Protein 2WOZ (pdb70)

Organism: Rattus norvegicus (NCBI:txid10116)

Foldseek 3Di:
DDDPDDDDDDDDQKFWWKWWDALAFTWTADLVVRDIFGQAGHVPADLQWAWDADPVGKIKIWADWDVVIFIWIWIQDNVVRDIDTAPTGNFHFHQWEWEDDPHKIKTAWGDGPPPRAFFQWMWIADVVVRDIDTADGHPFGFGLWYWYDDPQKIKIAWGAGRVGAIDQWMWIARPVVRDIDTDDGDPFRFGQWEWEAAQRWIWIAWHQHVVGFFQWIWIQPPPVRDIDGADGHPDGFGNWYWECGDNWIKTAWGWDQDPVGRTDIFGFMWTQDPVVRDIHTRGRHDPSNVSIHIYTGIHNNVSIHHD

GO terms:
  GO:0031143 pseudopodium (C, IDA)
  GO:0031269 pseudopodium assembly (P, IMP)
  GO:0005515 protein binding (F, IPI)

InterPro domains:
  IPR000210 BTB/POZ domain [PF00651] (23-129)
  IPR000210 BTB/POZ domain [PS50097] (33-100)
  IPR000210 BTB/POZ domain [SM00225] (33-130)
  IPR006652 Kelch repeat type 1 [SM00612] (346-398)
  IPR006652 Kelch repeat type 1 [SM00612] (399-447)
  IPR006652 Kelch repeat type 1 [SM00612] (448-495)
  IPR006652 Kelch repeat type 1 [SM00612] (496-542)
  IPR011333 SKP1/BTB/POZ domain superfamily [G3DSA:3.30.710.10] (1-131)
  IPR011333 SKP1/BTB/POZ domain superfamily [SSF54695] (17-128)
  IPR011705 BTB/Kelch-associated [PF07707] (135-237)
  IPR011705 BTB/Kelch-associated [SM00875] (135-237)
  IPR015915 Kelch-type beta-propeller [G3DSA:2.120.10.80] (289-606)
  IPR015915 Kelch-type beta-propeller [SSF117281] (314-593)
  IPR017096 BTB-kelch protein [PIRSF037037] (5-598)
  IPR030571 Kelch-like protein 41/41b, BTB/POZ domain [cd18341] (6-135)

Structure (mmCIF, N/CA/C/O backbone):
data_2WOZ
#
_entry.id   2WOZ
#
_cell.length_a   66.110
_cell.length_b   98.530
_cell.length_c   46.970
_cell.angle_alpha   90.00
_cell.angle_beta   90.00
_cell.angle_gamma   90.00
#
_symmetry.space_group_name_H-M   'P 21 21 2'
#
loop_
_entity.id
_entity.type
_entity.pdbx_description
1 polymer 'KELCH REPEAT AND BTB DOMAIN-CONTAINING PROTEIN 10'
2 water water
#
loop_
_atom_site.group_PDB
_atom_site.id
_atom_site.type_symbol
_atom_site.label_atom_id
_atom_site.label_alt_id
_atom_site.label_comp_id
_atom_site.label_asym_id
_atom_site.label_entity_id
_atom_site.label_seq_id
_atom_site.pdbx_PDB_ins_code
_atom_site.Cartn_x
_atom_site.Cartn_y
_atom_site.Cartn_z
_atom_site.occupancy
_atom_site.B_iso_or_equiv
_atom_site.auth_seq_id
_atom_site.auth_comp_id
_atom_site.auth_asym_id
_atom_site.auth_atom_id
_atom_site.pdbx_PDB_model_num
ATOM 1 N N . PRO A 1 1 ? 14.907 -2.113 48.673 1.00 39.75 289 PRO A N 1
ATOM 2 C CA . PRO A 1 1 ? 15.738 -0.921 48.540 1.00 39.49 289 PRO A CA 1
ATOM 3 C C . PRO A 1 1 ? 15.510 -0.242 47.186 1.00 39.24 289 PRO A C 1
ATOM 4 O O . PRO A 1 1 ? 14.802 -0.795 46.341 1.00 39.66 289 PRO A O 1
ATOM 8 N N . GLY A 1 2 ? 16.111 0.933 46.984 1.00 38.37 290 GLY A N 1
ATOM 9 C CA . GLY A 1 2 ? 16.023 1.657 45.711 1.00 37.56 290 GLY A CA 1
ATOM 10 C C . GLY A 1 2 ? 17.008 1.160 44.659 1.00 36.59 290 GLY A C 1
ATOM 11 O O . GLY A 1 2 ? 17.760 0.221 44.914 1.00 37.01 290 GLY A O 1
ATOM 12 N N . TYR A 1 3 ? 16.999 1.789 43.478 1.00 35.44 291 TYR A N 1
ATOM 13 C CA . TYR A 1 3 ? 17.906 1.428 42.375 1.00 34.08 291 TYR A CA 1
ATOM 14 C C . TYR A 1 3 ? 18.696 2.635 41.900 1.00 33.77 291 TYR A C 1
ATOM 15 O O . TYR A 1 3 ? 18.187 3.767 41.908 1.00 33.76 291 TYR A O 1
ATOM 24 N N . LEU A 1 4 ? 19.923 2.391 41.442 1.00 32.74 292 LEU A N 1
ATOM 25 C CA . LEU A 1 4 ? 20.755 3.456 40.881 1.00 31.40 292 LEU A CA 1
ATOM 26 C C . LEU A 1 4 ? 20.150 4.092 39.638 1.00 30.66 292 LEU A C 1
ATOM 27 O O . LEU A 1 4 ? 20.211 5.309 39.481 1.00 29.74 292 LEU A O 1
ATOM 32 N N . ASN A 1 5 ? 19.569 3.257 38.772 1.00 29.25 293 ASN A N 1
ATOM 33 C CA . ASN A 1 5 ? 18.977 3.688 37.512 1.00 29.18 293 ASN A CA 1
ATOM 34 C C . ASN A 1 5 ? 17.567 3.137 37.393 1.00 29.18 293 ASN A C 1
ATOM 35 O O . ASN A 1 5 ? 17.289 2.060 37.903 1.00 28.91 293 ASN A O 1
ATOM 40 N N . ASP A 1 6 ? 16.697 3.859 36.690 1.00 29.31 294 ASP A N 1
ATOM 41 C CA . ASP A 1 6 ? 15.295 3.464 36.521 1.00 30.08 294 ASP A CA 1
ATOM 42 C C . ASP A 1 6 ? 15.002 2.774 35.195 1.00 29.87 294 ASP A C 1
ATOM 43 O O . ASP A 1 6 ? 14.224 1.817 35.130 1.00 29.84 294 ASP A O 1
ATOM 48 N N . ILE A 1 7 ? 15.582 3.300 34.125 1.00 29.40 295 ILE A N 1
ATOM 49 C CA . ILE A 1 7 ? 15.391 2.734 32.801 1.00 29.32 295 ILE A CA 1
ATOM 50 C C . ILE A 1 7 ? 16.774 2.636 32.156 1.00 29.02 295 ILE A C 1
ATOM 51 O O . ILE A 1 7 ? 17.667 3.433 32.470 1.00 28.04 295 ILE A O 1
ATOM 56 N N . PRO A 1 8 ? 16.985 1.612 31.322 1.00 28.95 296 PRO A N 1
ATOM 57 C CA . PRO A 1 8 ? 18.266 1.550 30.627 1.00 28.60 296 PRO A CA 1
ATOM 58 C C . PRO A 1 8 ? 18.291 2.511 29.423 1.00 28.42 296 PRO A C 1
ATOM 59 O O . PRO A 1 8 ? 17.237 2.814 28.846 1.00 28.90 296 PRO A O 1
ATOM 63 N N . ARG A 1 9 ? 19.475 2.991 29.053 1.00 27.57 297 ARG A N 1
ATOM 64 C CA . ARG A 1 9 ? 19.648 3.727 27.797 1.00 27.21 297 ARG A CA 1
ATOM 65 C C . ARG A 1 9 ? 20.002 2.790 26.645 1.00 26.16 297 ARG A C 1
ATOM 66 O O . ARG A 1 9 ? 20.513 1.687 26.859 1.00 26.01 297 ARG A O 1
ATOM 74 N N . HIS A 1 10 ? 19.745 3.238 25.423 1.00 25.02 298 HIS A N 1
ATOM 75 C CA . HIS A 1 10 ? 20.310 2.595 24.249 1.00 24.98 298 HIS A CA 1
ATOM 76 C C . HIS A 1 10 ? 21.734 3.128 24.072 1.00 23.68 298 HIS A C 1
ATOM 77 O O . HIS A 1 10 ? 21.930 4.333 23.928 1.00 23.31 298 HIS A O 1
ATOM 84 N N . GLY A 1 11 ? 22.720 2.237 24.156 1.00 23.19 299 GLY A N 1
ATOM 85 C CA . GLY A 1 11 ? 24.131 2.609 23.929 1.00 22.35 299 GLY A CA 1
ATOM 86 C C . GLY A 1 11 ? 24.377 3.172 22.538 1.00 22.41 299 GLY A C 1
ATOM 87 O O . GLY A 1 11 ? 23.697 2.793 21.574 1.00 21.52 299 GLY A O 1
ATOM 88 N N . MET A 1 12 ? 25.359 4.079 22.429 1.00 22.18 300 MET A N 1
ATOM 89 C CA . MET A 1 12 ? 25.710 4.698 21.155 1.00 24.00 300 MET A CA 1
ATOM 90 C C . MET A 1 12 ? 27.206 4.550 20.844 1.00 22.40 300 MET A C 1
ATOM 91 O O . MET A 1 12 ? 27.728 5.300 20.029 1.00 22.17 300 MET A O 1
ATOM 96 N N . PHE A 1 13 ? 27.888 3.616 21.513 1.00 21.44 301 PHE A N 1
ATOM 97 C CA . PHE A 1 13 ? 29.333 3.440 21.343 1.00 21.68 301 PHE A CA 1
ATOM 98 C C . PHE A 1 13 ? 30.113 4.701 21.772 1.00 21.15 301 PHE A C 1
ATOM 99 O O . PHE A 1 13 ? 31.037 5.139 21.099 1.00 23.02 301 PHE A O 1
ATOM 107 N N . VAL A 1 14 ? 29.698 5.318 22.872 1.00 21.83 302 VAL A N 1
ATOM 108 C CA . VAL A 1 14 ? 30.456 6.435 23.434 1.00 21.92 302 VAL A CA 1
ATOM 109 C C . VAL A 1 14 ? 30.955 6.086 24.813 1.00 22.23 302 VAL A C 1
ATOM 110 O O . VAL A 1 14 ? 30.225 5.497 25.620 1.00 22.18 302 VAL A O 1
ATOM 114 N N . LYS A 1 15 ? 32.232 6.374 25.048 1.00 21.93 303 LYS A N 1
ATOM 115 C CA . LYS A 1 15 ? 32.852 6.049 26.309 1.00 22.74 303 LYS A CA 1
ATOM 116 C C . LYS A 1 15 ? 33.603 7.238 26.937 1.00 22.74 303 LYS A C 1
ATOM 117 O O . LYS A 1 15 ? 34.445 7.882 26.287 1.00 21.20 303 LYS A O 1
ATOM 123 N N . ASP A 1 16 ? 33.292 7.488 28.209 1.00 22.52 304 ASP A N 1
ATOM 124 C CA . ASP A 1 16 ? 34.075 8.383 29.081 1.00 23.30 304 ASP A CA 1
ATOM 125 C C . ASP A 1 16 ? 35.492 7.805 29.256 1.00 21.83 304 ASP A C 1
ATOM 126 O O . ASP A 1 16 ? 35.649 6.766 29.872 1.00 21.89 304 ASP A O 1
ATOM 131 N N . LEU A 1 17 ? 36.505 8.475 28.718 1.00 20.95 305 LEU A N 1
ATOM 132 C CA . LEU A 1 17 ? 37.881 7.960 28.732 1.00 19.51 305 LEU A CA 1
ATOM 133 C C . LEU A 1 17 ? 38.920 8.998 29.181 1.00 20.01 305 LEU A C 1
ATOM 134 O O . LEU A 1 17 ? 38.705 10.210 29.079 1.00 19.93 305 LEU A O 1
ATOM 139 N N . ILE A 1 18 ? 40.043 8.514 29.700 1.00 19.61 306 ILE A N 1
ATOM 140 C CA . ILE A 1 18 ? 41.135 9.430 30.079 1.00 18.97 306 ILE A CA 1
ATOM 141 C C . ILE A 1 18 ? 42.016 9.612 28.844 1.00 18.83 306 ILE A C 1
ATOM 142 O O . ILE A 1 18 ? 42.550 8.655 28.296 1.00 18.10 306 ILE A O 1
ATOM 147 N N . LEU A 1 19 ? 42.093 10.853 28.378 1.00 17.81 307 LEU A N 1
ATOM 148 C CA . LEU A 1 19 ? 42.902 11.163 27.230 1.00 17.94 307 LEU A CA 1
ATOM 149 C C . LEU A 1 19 ? 44.249 11.697 27.701 1.00 17.45 307 LEU A C 1
ATOM 150 O O . LEU A 1 19 ? 44.299 12.687 28.406 1.00 17.05 307 LEU A O 1
ATOM 155 N N . LEU A 1 20 ? 45.304 11.001 27.287 1.00 18.48 308 LEU A N 1
ATOM 156 C CA . LEU A 1 20 ? 46.698 11.297 27.610 1.00 18.23 308 LEU A CA 1
ATOM 157 C C . LEU A 1 20 ? 47.379 11.801 26.351 1.00 18.88 308 LEU A C 1
ATOM 158 O O . LEU A 1 20 ? 47.587 11.059 25.391 1.00 19.06 308 LEU A O 1
ATOM 163 N N . VAL A 1 21 ? 47.695 13.088 26.352 1.00 19.03 309 VAL A N 1
ATOM 164 C CA . VAL A 1 21 ? 48.326 13.686 25.218 1.00 20.56 309 VAL A CA 1
ATOM 165 C C . VAL A 1 21 ? 49.742 14.122 25.585 1.00 19.79 309 VAL A C 1
ATOM 166 O O . VAL A 1 21 ? 49.963 14.892 26.513 1.00 19.05 309 VAL A O 1
ATOM 170 N N . ASN A 1 22 ? 50.684 13.558 24.860 1.00 21.17 310 ASN A N 1
ATOM 171 C CA . ASN A 1 22 ? 52.077 13.968 25.000 1.00 22.05 310 ASN A CA 1
ATOM 172 C C . ASN A 1 22 ? 52.608 14.274 23.608 1.00 23.51 310 ASN A C 1
ATOM 173 O O . ASN A 1 22 ? 51.813 14.389 22.661 1.00 23.42 310 ASN A O 1
ATOM 178 N N . ASP A 1 23 ? 53.928 14.395 23.460 1.00 24.61 311 ASP A N 1
ATOM 179 C CA . ASP A 1 23 ? 54.524 14.721 22.159 1.00 26.08 311 ASP A CA 1
ATOM 180 C C . ASP A 1 23 ? 54.608 13.559 21.151 1.00 25.89 311 ASP A C 1
ATOM 181 O O . ASP A 1 23 ? 55.114 13.737 20.040 1.00 26.13 311 ASP A O 1
ATOM 186 N N . THR A 1 24 ? 54.164 12.368 21.528 1.00 25.03 312 THR A N 1
ATOM 187 C CA . THR A 1 24 ? 54.108 11.290 20.537 1.00 25.34 312 THR A CA 1
ATOM 188 C C . THR A 1 24 ? 52.669 10.993 20.097 1.00 23.30 312 THR A C 1
ATOM 189 O O . THR A 1 24 ? 52.404 10.889 18.897 1.00 22.75 312 THR A O 1
ATOM 193 N N . ALA A 1 25 ? 51.748 10.906 21.059 1.00 21.95 313 ALA A N 1
ATOM 194 C CA . ALA A 1 25 ? 50.353 10.548 20.738 1.00 20.92 313 ALA A CA 1
ATOM 195 C C . ALA A 1 25 ? 49.358 10.976 21.799 1.00 20.56 313 ALA A C 1
ATOM 196 O O . ALA A 1 25 ? 49.710 11.228 22.956 1.00 19.95 313 ALA A O 1
ATOM 198 N N . ALA A 1 26 ? 48.100 11.036 21.374 1.00 20.28 314 ALA A N 1
ATOM 199 C CA . ALA A 1 26 ? 46.961 11.163 22.268 1.00 19.33 314 ALA A CA 1
ATOM 200 C C . ALA A 1 26 ? 46.336 9.756 22.362 1.00 18.95 314 ALA A C 1
ATOM 201 O O . ALA A 1 26 ? 45.769 9.229 21.394 1.00 17.89 314 ALA A O 1
ATOM 203 N N . VAL A 1 27 ? 46.537 9.138 23.519 1.00 18.94 315 VAL A N 1
ATOM 204 C CA . VAL A 1 27 ? 46.108 7.773 23.798 1.00 18.65 315 VAL A CA 1
ATOM 205 C C . VAL A 1 27 ? 44.925 7.826 24.786 1.00 18.57 315 VAL A C 1
ATOM 206 O O . VAL A 1 27 ? 44.994 8.489 25.820 1.00 18.16 315 VAL A O 1
ATOM 210 N N . ALA A 1 28 ? 43.828 7.158 24.422 1.00 18.72 316 ALA A N 1
ATOM 211 C CA . ALA A 1 28 ? 42.656 7.004 25.294 1.00 18.26 316 ALA A CA 1
ATOM 212 C C . ALA A 1 28 ? 42.823 5.829 26.253 1.00 18.49 316 ALA A C 1
ATOM 213 O O . ALA A 1 28 ? 43.198 4.738 25.851 1.00 18.52 316 ALA A O 1
ATOM 215 N N . TYR A 1 29 ? 42.493 6.043 27.512 1.00 18.81 317 TYR A N 1
ATOM 216 C CA . TYR A 1 29 ? 42.668 4.998 28.513 1.00 20.87 317 TYR A CA 1
ATOM 217 C C . TYR A 1 29 ? 41.411 4.824 29.338 1.00 20.36 317 TYR A C 1
ATOM 218 O O . TYR A 1 29 ? 40.829 5.787 29.842 1.00 19.13 317 TYR A O 1
ATOM 227 N N . ASP A 1 30 ? 41.020 3.568 29.450 1.00 21.69 318 ASP A N 1
ATOM 228 C CA . ASP A 1 30 ? 39.865 3.138 30.216 1.00 23.32 318 ASP A CA 1
ATOM 229 C C . ASP A 1 30 ? 40.376 2.449 31.474 1.00 24.62 318 ASP A C 1
ATOM 230 O O . ASP A 1 30 ? 40.730 1.272 31.430 1.00 25.01 318 ASP A O 1
ATOM 235 N N . PRO A 1 31 ? 40.404 3.179 32.603 1.00 26.07 319 PRO A N 1
ATOM 236 C CA . PRO A 1 31 ? 40.936 2.657 33.862 1.00 27.48 319 PRO A CA 1
ATOM 237 C C . PRO A 1 31 ? 40.155 1.461 34.408 1.00 28.63 319 PRO A C 1
ATOM 238 O O . PRO A 1 31 ? 40.728 0.599 35.065 1.00 30.12 319 PRO A O 1
ATOM 242 N N . MET A 1 32 ? 38.871 1.389 34.108 1.00 29.46 320 MET A N 1
ATOM 243 C CA . MET A 1 32 ? 38.066 0.292 34.613 1.00 29.79 320 MET A CA 1
ATOM 244 C C . MET A 1 32 ? 38.268 -1.003 33.836 1.00 29.21 320 MET A C 1
ATOM 245 O O . MET A 1 32 ? 38.277 -2.076 34.441 1.00 29.57 320 MET A O 1
ATOM 250 N N . GLU A 1 33 ? 38.508 -0.887 32.531 1.00 27.89 321 GLU A N 1
ATOM 251 C CA . GLU A 1 33 ? 38.880 -2.014 31.693 1.00 27.55 321 GLU A CA 1
ATOM 252 C C . GLU A 1 33 ? 40.413 -2.193 31.537 1.00 26.72 321 GLU A C 1
ATOM 253 O O . GLU A 1 33 ? 40.853 -3.113 30.850 1.00 26.31 321 GLU A O 1
ATOM 259 N N . ASN A 1 34 ? 41.209 -1.319 32.153 1.00 25.80 322 ASN A N 1
ATOM 260 C CA . ASN A 1 34 ? 42.678 -1.336 31.986 1.00 24.80 322 ASN A CA 1
ATOM 261 C C . ASN A 1 34 ? 43.115 -1.494 30.520 1.00 24.27 322 ASN A C 1
ATOM 262 O O . ASN A 1 34 ? 44.007 -2.280 30.191 1.00 24.74 322 ASN A O 1
ATOM 267 N N . GLU A 1 35 ? 42.471 -0.747 29.627 1.00 23.99 323 GLU A N 1
ATOM 268 C CA . GLU A 1 35 ? 42.817 -0.810 28.216 1.00 24.01 323 GLU A CA 1
ATOM 269 C C . GLU A 1 35 ? 42.994 0.551 27.551 1.00 23.25 323 GLU A C 1
ATOM 270 O O . GLU A 1 35 ? 42.349 1.517 27.926 1.00 23.35 323 GLU A O 1
ATOM 276 N N . CYS A 1 36 ? 43.884 0.585 26.562 1.00 23.70 324 CYS A N 1
ATOM 277 C CA . CYS A 1 36 ? 44.236 1.793 25.828 1.00 23.85 324 CYS A CA 1
ATOM 278 C C . CYS A 1 36 ? 43.961 1.656 24.359 1.00 22.69 324 CYS A C 1
ATOM 279 O O . CYS A 1 36 ? 44.005 0.563 23.801 1.00 24.08 324 CYS A O 1
ATOM 282 N N . TYR A 1 37 ? 43.711 2.806 23.745 1.00 21.49 325 TYR A N 1
ATOM 283 C CA . TYR A 1 37 ? 43.440 2.971 22.323 1.00 20.09 325 TYR A CA 1
ATOM 284 C C . TYR A 1 37 ? 44.188 4.217 21.811 1.00 19.20 325 TYR A C 1
ATOM 285 O O . TYR A 1 37 ? 44.498 5.100 22.589 1.00 18.34 325 TYR A O 1
ATOM 294 N N . LEU A 1 38 ? 44.435 4.290 20.509 1.00 18.97 326 LEU A N 1
ATOM 295 C CA . LEU A 1 38 ? 44.935 5.519 19.924 1.00 20.21 326 LEU A CA 1
ATOM 296 C C . LEU A 1 38 ? 43.783 6.447 19.525 1.00 20.13 326 LEU A C 1
ATOM 297 O O . LEU A 1 38 ? 42.891 6.032 18.779 1.00 18.81 326 LEU A O 1
ATOM 302 N N . THR A 1 39 ? 43.811 7.695 20.005 1.00 21.07 327 THR A N 1
ATOM 303 C CA . THR A 1 39 ? 42.847 8.703 19.493 1.00 21.99 327 THR A CA 1
ATOM 304 C C . THR A 1 39 ? 43.433 9.517 18.354 1.00 22.45 327 THR A C 1
ATOM 305 O O . THR A 1 39 ? 42.811 9.609 17.299 1.00 22.09 327 THR A O 1
ATOM 309 N N . ALA A 1 40 ? 44.672 10.002 18.513 1.00 22.57 328 ALA A N 1
ATOM 310 C CA . ALA A 1 40 ? 45.346 10.745 17.448 1.00 23.03 328 ALA A CA 1
ATOM 311 C C . ALA A 1 40 ? 46.865 10.672 17.606 1.00 23.03 328 ALA A C 1
ATOM 312 O O . ALA A 1 40 ? 47.360 10.632 18.724 1.00 23.19 328 ALA A O 1
ATOM 314 N N . LEU A 1 41 ? 47.611 10.640 16.503 1.00 24.08 329 LEU A N 1
ATOM 315 C CA . LEU A 1 41 ? 49.067 10.894 16.606 1.00 24.74 329 LEU A CA 1
ATOM 316 C C . LEU A 1 41 ? 49.301 12.358 17.000 1.00 24.40 329 LEU A C 1
ATOM 317 O O . LEU A 1 41 ? 48.452 13.220 16.753 1.00 23.90 329 LEU A O 1
ATOM 322 N N . ALA A 1 42 ? 50.440 12.649 17.625 1.00 24.74 330 ALA A N 1
ATOM 323 C CA . ALA A 1 42 ? 50.634 13.970 18.235 1.00 25.61 330 ALA A CA 1
ATOM 324 C C . ALA A 1 42 ? 52.095 14.442 18.196 1.00 26.82 330 ALA A C 1
ATOM 325 O O . ALA A 1 42 ? 52.548 15.099 19.129 1.00 25.67 330 ALA A O 1
ATOM 327 N N . GLU A 1 43 ? 52.804 14.105 17.114 1.00 28.80 331 GLU A N 1
ATOM 328 C CA . GLU A 1 43 ? 54.228 14.468 16.950 1.00 31.54 331 GLU A CA 1
ATOM 329 C C . GLU A 1 43 ? 54.511 15.972 16.942 1.00 31.22 331 GLU A C 1
ATOM 330 O O . GLU A 1 43 ? 55.620 16.390 17.313 1.00 32.30 331 GLU A O 1
ATOM 336 N N . GLN A 1 44 ? 53.507 16.766 16.555 1.00 31.22 332 GLN A N 1
ATOM 337 C CA . GLN A 1 44 ? 53.588 18.238 16.518 1.00 31.33 332 GLN A CA 1
ATOM 338 C C . GLN A 1 44 ? 53.222 18.900 17.834 1.00 30.67 332 GLN A C 1
ATOM 339 O O . GLN A 1 44 ? 53.364 20.118 17.967 1.0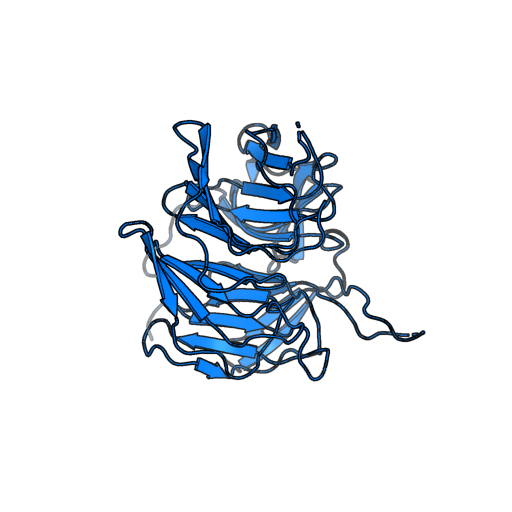0 30.25 332 GLN A O 1
ATOM 345 N N . ILE A 1 45 ? 52.692 18.121 18.780 1.00 30.05 333 ILE A N 1
ATOM 346 C CA . ILE A 1 45 ? 52.258 18.677 20.061 1.00 29.78 333 ILE A CA 1
ATOM 347 C C . ILE A 1 45 ? 53.483 18.928 20.917 1.00 29.59 333 ILE A C 1
ATOM 348 O O . ILE A 1 45 ? 54.243 17.993 21.175 1.00 29.41 333 ILE A O 1
ATOM 353 N N . PRO A 1 46 ? 53.682 20.197 21.351 1.00 29.28 334 PRO A N 1
ATOM 354 C CA . PRO A 1 46 ? 54.853 20.587 22.154 1.00 28.95 334 PRO A CA 1
ATOM 355 C C . PRO A 1 46 ? 54.916 19.823 23.471 1.00 28.75 334 PRO A C 1
ATOM 356 O O . PRO A 1 46 ? 53.903 19.677 24.145 1.00 27.87 334 PRO A O 1
ATOM 360 N N . ARG A 1 47 ? 56.104 19.353 23.832 1.00 28.67 335 ARG A N 1
ATOM 361 C CA . ARG A 1 47 ? 56.309 18.613 25.077 1.00 29.87 335 ARG A CA 1
ATOM 362 C C . ARG A 1 47 ? 55.824 19.342 26.336 1.00 29.71 335 ARG A C 1
ATOM 363 O O . ARG A 1 47 ? 55.170 18.726 27.186 1.00 29.71 335 ARG A O 1
ATOM 371 N N . ASN A 1 48 ? 56.132 20.640 26.462 1.00 29.16 336 ASN A N 1
ATOM 372 C CA . ASN A 1 48 ? 55.569 21.444 27.553 1.00 29.17 336 ASN A CA 1
ATOM 373 C C . ASN A 1 48 ? 54.312 22.131 27.028 1.00 28.15 336 ASN A C 1
ATOM 374 O O . ASN A 1 48 ? 54.384 23.009 26.170 1.00 27.12 336 ASN A O 1
ATOM 379 N N . HIS A 1 49 ? 53.161 21.716 27.532 1.00 27.10 337 HIS A N 1
ATOM 380 C CA . HIS A 1 49 ? 51.882 22.225 27.019 1.00 26.10 337 HIS A CA 1
ATOM 381 C C . HIS A 1 49 ? 50.806 22.077 28.081 1.00 24.99 337 HIS A C 1
ATOM 382 O O . HIS A 1 49 ? 50.968 21.321 29.031 1.00 24.85 337 HIS A O 1
ATOM 389 N N . SER A 1 50 ? 49.721 22.821 27.914 1.00 24.28 338 SER A N 1
ATOM 390 C CA . SER A 1 50 ? 48.512 22.614 28.684 1.00 23.53 338 SER A CA 1
ATOM 391 C C . SER A 1 50 ? 47.398 22.191 27.725 1.00 23.15 338 SER A C 1
ATOM 392 O O . SER A 1 50 ? 47.453 22.460 26.520 1.00 22.23 338 SER A O 1
ATOM 395 N N . SER A 1 51 ? 46.391 21.535 28.288 1.00 22.10 339 SER A N 1
ATOM 396 C CA . SER A 1 51 ? 45.361 20.859 27.526 1.00 22.16 339 SER A CA 1
ATOM 397 C C . SER A 1 51 ? 44.021 21.215 28.174 1.00 20.70 339 SER A C 1
ATOM 398 O O . SER A 1 51 ? 43.959 21.471 29.373 1.00 18.66 339 SER A O 1
ATOM 401 N N . ILE A 1 52 ? 42.952 21.172 27.388 1.00 21.31 340 ILE A N 1
ATOM 402 C CA . ILE A 1 52 ? 41.607 21.426 27.885 1.00 21.77 340 ILE A CA 1
ATOM 403 C C . ILE A 1 52 ? 40.608 20.767 26.924 1.00 22.95 340 ILE A C 1
ATOM 404 O O . ILE A 1 52 ? 40.854 20.680 25.730 1.00 22.25 340 ILE A O 1
ATOM 409 N N . VAL A 1 53 ? 39.513 20.243 27.457 1.00 24.60 341 VAL A N 1
ATOM 410 C CA . VAL A 1 53 ? 38.409 19.796 26.586 1.00 26.46 341 VAL A CA 1
ATOM 411 C C . VAL A 1 53 ? 37.176 20.630 26.904 1.00 27.11 341 VAL A C 1
ATOM 412 O O . VAL A 1 53 ? 36.839 20.859 28.059 1.00 26.93 341 VAL A O 1
ATOM 416 N N . THR A 1 54 ? 36.533 21.097 25.845 1.00 28.89 342 THR A N 1
ATOM 417 C CA . THR A 1 54 ? 35.204 21.702 25.905 1.00 31.13 342 THR A CA 1
ATOM 418 C C . THR A 1 54 ? 34.319 20.489 26.341 1.00 31.57 342 THR A C 1
ATOM 419 O O . THR A 1 54 ? 34.614 19.381 25.909 1.00 31.81 342 THR A O 1
ATOM 423 N N . GLN A 1 55 ? 33.228 20.603 27.109 1.00 33.43 343 GLN A N 1
ATOM 424 C CA . GLN A 1 55 ? 31.787 20.734 26.693 1.00 33.93 343 GLN A CA 1
ATOM 425 C C . GLN A 1 55 ? 31.260 20.047 25.410 1.00 34.29 343 GLN A C 1
ATOM 426 O O . GLN A 1 55 ? 30.738 18.926 25.498 1.00 34.92 343 GLN A O 1
ATOM 432 N N . GLN A 1 56 ? 31.380 20.693 24.249 1.00 34.42 344 GLN A N 1
ATOM 433 C CA . GLN A 1 56 ? 31.355 20.004 22.959 1.00 34.86 344 GLN A CA 1
ATOM 434 C C . GLN A 1 56 ? 32.532 19.031 23.109 1.00 33.31 344 GLN A C 1
ATOM 435 O O . GLN A 1 56 ? 33.128 18.943 24.173 1.00 34.21 344 GLN A O 1
ATOM 441 N N . ASN A 1 57 ? 32.920 18.249 22.137 1.00 31.17 345 ASN A N 1
ATOM 442 C CA . ASN A 1 57 ? 34.049 17.384 22.561 1.00 29.53 345 ASN A CA 1
ATOM 443 C C . ASN A 1 57 ? 35.404 17.854 22.037 1.00 27.78 345 ASN A C 1
ATOM 444 O O . ASN A 1 57 ? 36.191 17.074 21.505 1.00 28.05 345 ASN A O 1
ATOM 449 N N . GLN A 1 58 ? 35.666 19.145 22.212 1.00 26.29 346 GLN A N 1
ATOM 450 C CA . GLN A 1 58 ? 36.762 19.795 21.484 1.00 24.99 346 GLN A CA 1
ATOM 451 C C . GLN A 1 58 ? 38.027 19.892 22.345 1.00 23.60 346 GLN A C 1
ATOM 452 O O . GLN A 1 58 ? 38.048 20.535 23.389 1.00 23.02 346 GLN A O 1
ATOM 458 N N . VAL A 1 59 ? 39.063 19.189 21.909 1.00 23.17 347 VAL A N 1
ATOM 459 C CA . VAL A 1 59 ? 40.329 19.216 22.623 1.00 22.13 347 VAL A CA 1
ATOM 460 C C . VAL A 1 59 ? 41.186 20.362 22.083 1.00 21.44 347 VAL A C 1
ATOM 461 O O . VAL A 1 59 ? 41.452 20.447 20.883 1.00 21.23 347 VAL A O 1
ATOM 465 N N . TYR A 1 60 ? 41.597 21.256 22.977 1.00 20.58 348 TYR A N 1
ATOM 466 C CA . TYR A 1 60 ? 42.592 22.249 22.614 1.00 20.71 348 TYR A CA 1
ATOM 467 C C . TYR A 1 60 ? 43.913 22.051 23.379 1.00 20.44 348 TYR A C 1
ATOM 468 O O . TYR A 1 60 ? 43.922 21.655 24.541 1.00 19.58 348 TYR A O 1
ATOM 477 N N . VAL A 1 61 ? 45.009 22.374 22.710 1.00 21.16 349 VAL A N 1
ATOM 478 C CA . VAL A 1 61 ? 46.318 22.375 23.343 1.00 21.97 349 VAL A CA 1
ATOM 479 C C . VAL A 1 61 ? 46.959 23.754 23.201 1.00 22.19 349 VAL A C 1
ATOM 480 O O . VAL A 1 61 ? 46.942 24.344 22.113 1.00 21.76 349 VAL A O 1
ATOM 484 N N . VAL A 1 62 ? 47.503 24.273 24.306 1.00 22.83 350 VAL A N 1
ATOM 485 C CA . VAL A 1 62 ? 48.381 25.470 24.254 1.00 23.74 350 VAL A CA 1
ATOM 486 C C . VAL A 1 62 ? 49.753 25.117 24.835 1.00 24.37 350 VAL A C 1
ATOM 487 O O . VAL A 1 62 ? 49.824 24.549 25.915 1.00 23.81 350 VAL A O 1
ATOM 491 N N . GLY A 1 63 ? 50.835 25.463 24.137 1.00 25.62 351 GLY A N 1
ATOM 492 C CA . GLY A 1 63 ? 52.170 25.344 24.736 1.00 27.43 351 GLY A CA 1
ATOM 493 C C . GLY A 1 63 ? 53.309 25.578 23.767 1.00 28.69 351 GLY A C 1
ATOM 494 O O . GLY A 1 63 ? 53.089 25.837 22.587 1.00 27.34 351 GLY A O 1
ATOM 495 N N . GLY A 1 64 ? 54.537 25.449 24.267 1.00 30.97 352 GLY A N 1
ATOM 496 C CA . GLY A 1 64 ? 55.723 25.482 23.400 1.00 33.80 352 GLY A CA 1
ATOM 497 C C . GLY A 1 64 ? 55.975 26.848 22.794 1.00 35.53 352 GLY A C 1
ATOM 498 O O . GLY A 1 64 ? 55.555 27.865 23.360 1.00 35.43 352 GLY A O 1
ATOM 499 N N . LEU A 1 65 ? 56.623 26.853 21.623 1.00 37.52 353 LEU A N 1
ATOM 500 C CA . LEU A 1 65 ? 57.280 28.032 21.044 1.00 39.09 353 LEU A CA 1
ATOM 501 C C . LEU A 1 65 ? 57.825 27.689 19.634 1.00 40.25 353 LEU A C 1
ATOM 502 O O . LEU A 1 65 ? 58.631 26.768 19.505 1.00 40.79 353 LEU A O 1
ATOM 507 N N . TYR A 1 66 ? 57.410 28.409 18.587 1.00 41.94 354 TYR A N 1
ATOM 508 C CA . TYR A 1 66 ? 56.625 29.615 18.770 1.00 43.62 354 TYR A CA 1
ATOM 509 C C . TYR A 1 66 ? 55.114 29.736 18.447 1.00 44.64 354 TYR A C 1
ATOM 510 O O . TYR A 1 66 ? 54.345 29.509 19.359 1.00 45.48 354 TYR A O 1
ATOM 519 N N . VAL A 1 67 ? 54.610 29.964 17.236 1.00 45.43 355 VAL A N 1
ATOM 520 C CA . VAL A 1 67 ? 54.830 29.227 15.999 1.00 45.95 355 VAL A CA 1
ATOM 521 C C . VAL A 1 67 ? 56.202 29.121 15.348 1.00 46.56 355 VAL A C 1
ATOM 522 O O . VAL A 1 67 ? 56.294 28.816 14.155 1.00 47.25 355 VAL A O 1
ATOM 526 N N . PRO A 1 75 ? 57.994 37.877 16.674 1.00 42.91 363 PRO A N 1
ATOM 527 C CA . PRO A 1 75 ? 57.438 38.405 17.921 1.00 42.73 363 PRO A CA 1
ATOM 528 C C . PRO A 1 75 ? 57.102 37.322 18.958 1.00 42.53 363 PRO A C 1
ATOM 529 O O . PRO A 1 75 ? 56.390 37.598 19.948 1.00 43.04 363 PRO A O 1
ATOM 533 N N . LEU A 1 76 ? 57.572 36.101 18.693 1.00 41.49 364 LEU A N 1
ATOM 534 C CA . LEU A 1 76 ? 57.860 35.086 19.726 1.00 40.84 364 LEU A CA 1
ATOM 535 C C . LEU A 1 76 ? 56.680 34.598 20.572 1.00 39.68 364 LEU A C 1
ATOM 536 O O . LEU A 1 76 ? 56.326 35.219 21.579 1.00 40.00 364 LEU A O 1
ATOM 541 N N . GLN A 1 77 ? 56.123 33.450 20.187 1.00 38.06 365 GLN A N 1
ATOM 542 C CA . GLN A 1 77 ? 54.772 33.051 20.606 1.00 36.26 365 GLN A CA 1
ATOM 543 C C . GLN A 1 77 ? 54.639 31.615 21.107 1.00 34.75 365 GLN A C 1
ATOM 544 O O . GLN A 1 77 ? 55.636 30.904 21.333 1.00 34.93 365 GLN A O 1
ATOM 550 N N . SER A 1 78 ? 53.394 31.191 21.280 1.00 32.19 366 SER A N 1
ATOM 551 C CA . SER A 1 78 ? 53.094 29.821 21.670 1.00 30.63 366 SER A CA 1
ATOM 552 C C . SER A 1 78 ? 52.121 29.171 20.691 1.00 29.09 366 SER A C 1
ATOM 553 O O . SER A 1 78 ? 51.271 29.839 20.137 1.00 28.05 366 SER A O 1
ATOM 556 N N . TYR A 1 79 ? 52.279 27.867 20.475 1.00 28.52 367 TYR A N 1
ATOM 557 C CA . TYR A 1 79 ? 51.375 27.131 19.594 1.00 28.25 367 TYR A CA 1
ATOM 558 C C . TYR A 1 79 ? 49.989 27.007 20.209 1.00 26.82 367 TYR A C 1
ATOM 559 O O . TYR A 1 79 ? 49.836 26.968 21.424 1.00 26.06 367 TYR A O 1
ATOM 568 N N . PHE A 1 80 ? 49.008 26.927 19.333 1.00 26.09 368 PHE A N 1
ATOM 569 C CA . PHE A 1 80 ? 47.621 26.674 19.668 1.00 25.62 368 PHE A CA 1
ATOM 570 C C . PHE A 1 80 ? 47.101 25.631 18.650 1.00 25.43 368 PHE A C 1
ATOM 571 O O . PHE A 1 80 ? 47.183 25.850 17.427 1.00 25.02 368 PHE A O 1
ATOM 579 N N . PHE A 1 81 ? 46.618 24.493 19.159 1.00 24.31 369 PHE A N 1
ATOM 580 C CA . PHE A 1 81 ? 46.079 23.409 18.322 1.00 24.32 369 PHE A CA 1
ATOM 581 C C . PHE A 1 81 ? 44.629 23.033 18.684 1.00 23.67 369 PHE A C 1
ATOM 582 O O . PHE A 1 81 ? 44.207 23.153 19.845 1.00 24.29 369 PHE A O 1
ATOM 590 N N . GLN A 1 82 ? 43.873 22.579 17.692 1.00 23.34 370 GLN A N 1
ATOM 591 C CA . GLN A 1 82 ? 42.607 21.893 17.980 1.00 23.53 370 GLN A CA 1
ATOM 592 C C . GLN A 1 82 ? 42.632 20.533 17.314 1.00 23.26 370 GLN A C 1
ATOM 593 O O . GLN A 1 82 ? 43.077 20.390 16.173 1.00 23.89 370 GLN A O 1
ATOM 599 N N . LEU A 1 83 ? 42.188 19.527 18.054 1.00 23.71 371 LEU A N 1
ATOM 600 C CA . LEU A 1 83 ? 42.052 18.180 17.543 1.00 23.78 371 LEU A CA 1
ATOM 601 C C . LEU A 1 83 ? 40.789 18.152 16.697 1.00 23.97 371 LEU A C 1
ATOM 602 O O . LEU A 1 83 ? 39.735 18.552 17.167 1.00 23.44 371 LEU A O 1
ATOM 607 N N . ASP A 1 84 ? 40.922 17.707 15.452 1.00 24.72 372 ASP A N 1
ATOM 608 C CA . ASP A 1 84 ? 39.781 17.538 14.566 1.00 26.19 372 ASP A CA 1
ATOM 609 C C . ASP A 1 84 ? 39.248 16.137 14.833 1.00 26.81 372 ASP A C 1
ATOM 610 O O . ASP A 1 84 ? 39.877 15.138 14.475 1.00 26.94 372 ASP A O 1
ATOM 615 N N . ASN A 1 85 ? 38.116 16.069 15.520 1.00 27.39 373 ASN A N 1
ATOM 616 C CA . ASN A 1 85 ? 37.584 14.777 15.926 1.00 28.93 373 ASN A CA 1
ATOM 617 C C . ASN A 1 85 ? 37.187 13.886 14.761 1.00 29.50 373 ASN A C 1
ATOM 618 O O . ASN A 1 85 ? 37.221 12.655 14.878 1.00 30.68 373 ASN A O 1
ATOM 623 N N . VAL A 1 86 ? 36.845 14.501 13.636 1.00 29.86 374 VAL A N 1
ATOM 624 C CA . VAL A 1 86 ? 36.420 13.736 12.477 1.00 31.01 374 VAL A CA 1
ATOM 625 C C . VAL A 1 86 ? 37.615 13.048 11.809 1.00 31.38 374 VAL A C 1
ATOM 626 O O . VAL A 1 86 ? 37.565 11.857 11.522 1.00 31.28 374 VAL A O 1
ATOM 630 N N . SER A 1 87 ? 38.698 13.798 11.603 1.00 31.82 375 SER A N 1
ATOM 631 C CA . SER A 1 87 ? 39.889 13.260 10.950 1.00 32.11 375 SER A CA 1
ATOM 632 C C . SER A 1 87 ? 40.958 12.718 11.907 1.00 32.26 375 SER A C 1
ATOM 633 O O . SER A 1 87 ? 41.891 12.045 11.465 1.00 32.43 375 SER A O 1
ATOM 636 N N . SER A 1 88 ? 40.836 13.025 13.201 1.00 32.56 376 SER A N 1
ATOM 637 C CA . SER A 1 88 ? 41.886 12.719 14.192 1.00 33.00 376 SER A CA 1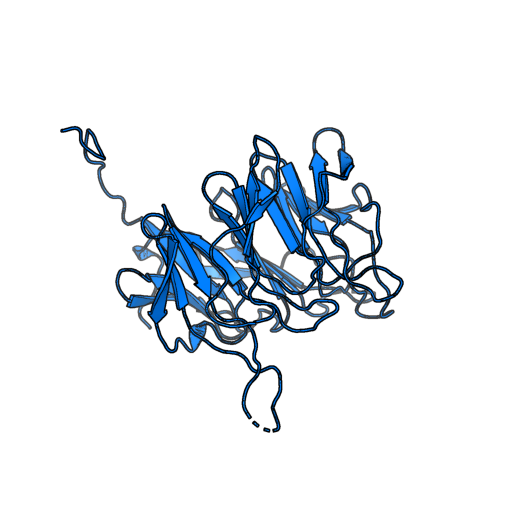
ATOM 638 C C . SER A 1 88 ? 43.232 13.409 13.878 1.00 32.97 376 SER A C 1
ATOM 639 O O . SER A 1 88 ? 44.298 12.963 14.327 1.00 32.91 376 SER A O 1
ATOM 642 N N .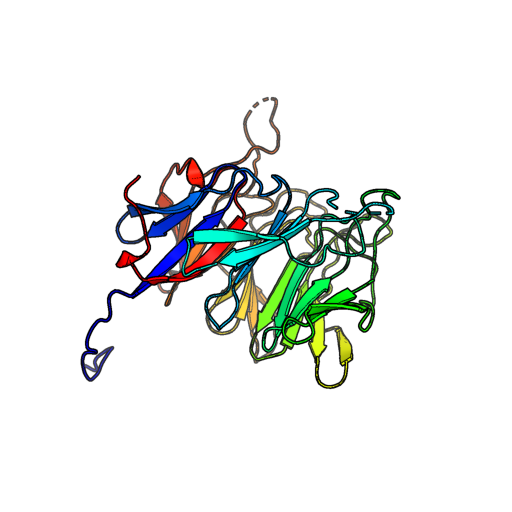 GLU A 1 89 ? 43.168 14.487 13.091 1.00 32.5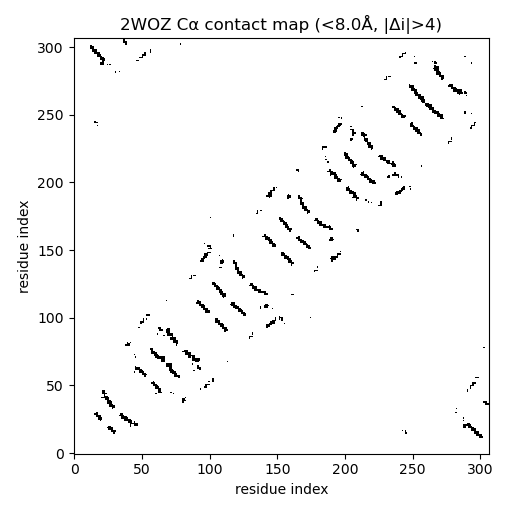6 377 GLU A N 1
ATOM 643 C CA . GLU A 1 89 ? 44.320 15.347 12.816 1.00 31.76 377 GLU A CA 1
ATOM 644 C C . GLU A 1 89 ? 44.296 16.581 13.707 1.00 29.94 377 GLU A C 1
ATOM 645 O O . GLU A 1 89 ? 43.229 17.081 14.061 1.00 29.26 377 GLU A O 1
ATOM 651 N N . TRP A 1 90 ? 45.476 17.052 14.097 1.00 28.59 378 TRP A N 1
ATOM 652 C CA . TRP A 1 90 ? 45.564 18.278 14.865 1.00 27.07 378 TRP A CA 1
ATOM 653 C C . TRP A 1 90 ? 45.564 19.470 13.900 1.00 27.33 378 TRP A C 1
ATOM 654 O O . TRP A 1 90 ? 46.308 19.498 12.901 1.00 27.10 378 TRP A O 1
ATOM 665 N N . VAL A 1 91 ? 44.709 20.446 14.206 1.00 27.36 379 VAL A N 1
ATOM 666 C CA . VAL A 1 91 ? 44.598 21.678 13.438 1.00 27.10 379 VAL A CA 1
ATOM 667 C C . VAL A 1 91 ? 45.408 22.789 14.113 1.00 27.50 379 VAL A C 1
ATOM 668 O O . VAL A 1 91 ? 45.268 23.015 15.299 1.00 27.42 379 VAL A O 1
ATOM 672 N N . GLY A 1 92 ? 46.278 23.450 13.351 1.00 28.43 380 GLY A N 1
ATOM 673 C CA . GLY A 1 92 ? 46.920 24.692 13.791 1.00 29.83 380 GLY A CA 1
ATOM 674 C C . GLY A 1 92 ? 45.930 25.850 13.735 1.00 30.63 380 GLY A C 1
ATOM 675 O O . GLY A 1 92 ? 45.244 26.037 12.732 1.00 31.14 380 GLY A O 1
ATOM 676 N N . LEU A 1 93 ? 45.856 26.607 14.829 1.00 31.21 381 LEU A N 1
ATOM 677 C CA . LEU A 1 93 ? 44.913 27.702 15.004 1.00 32.12 381 LEU A CA 1
ATOM 678 C C . LEU A 1 93 ? 45.698 28.993 15.236 1.00 32.10 381 LEU A C 1
ATOM 679 O O . LEU A 1 93 ? 46.913 28.924 15.420 1.00 31.68 381 LEU A O 1
ATOM 684 N N . PRO A 1 94 ? 45.024 30.170 15.193 1.00 32.30 382 PRO A N 1
ATOM 685 C CA . PRO A 1 94 ? 45.736 31.410 15.544 1.00 32.38 382 PRO A CA 1
ATOM 686 C C . PRO A 1 94 ? 46.572 31.248 16.818 1.00 32.13 382 PRO A C 1
ATOM 687 O O . PRO A 1 94 ? 46.027 30.889 17.871 1.00 31.91 382 PRO A O 1
ATOM 691 N N . PRO A 1 95 ? 47.900 31.441 16.708 1.00 32.00 383 PRO A N 1
ATOM 692 C CA . PRO A 1 95 ? 48.817 31.206 17.813 1.00 32.27 383 PRO A CA 1
ATOM 693 C C . PRO A 1 95 ? 48.620 32.166 18.984 1.00 32.43 383 PRO A C 1
ATOM 694 O O . PRO A 1 95 ? 48.162 33.293 18.780 1.00 32.33 383 PRO A O 1
ATOM 698 N N . LEU A 1 96 ? 48.946 31.704 20.196 1.00 32.79 384 LEU A N 1
ATOM 699 C CA . LEU A 1 96 ? 48.880 32.539 21.400 1.00 33.33 384 LEU A CA 1
ATOM 700 C C . LEU A 1 96 ? 49.853 33.729 21.217 1.00 33.68 384 LEU A C 1
ATOM 701 O O . LEU A 1 96 ? 51.051 33.517 21.035 1.00 34.00 384 LEU A O 1
ATOM 706 N N . PRO A 1 97 ? 49.332 34.972 21.227 1.00 34.34 385 PRO A N 1
ATOM 707 C CA . PRO A 1 97 ? 50.139 36.191 21.012 1.00 35.06 385 PRO A CA 1
ATOM 708 C C . PRO A 1 97 ? 51.372 36.288 21.898 1.00 35.07 385 PRO A C 1
ATOM 709 O O . PRO A 1 97 ? 52.300 37.050 21.612 1.00 36.91 385 PRO A O 1
ATOM 713 N N . SER A 1 98 ? 51.381 35.503 22.959 1.00 34.34 386 SER A N 1
ATOM 714 C CA . SER A 1 98 ? 52.381 35.581 23.981 1.00 33.46 386 SER A CA 1
ATOM 715 C C . SER A 1 98 ? 53.080 34.233 24.015 1.00 33.34 386 SER A C 1
ATOM 716 O O . SER A 1 98 ? 52.417 33.201 23.928 1.00 33.72 386 SER A O 1
ATOM 719 N N . ALA A 1 99 ? 54.409 34.230 24.105 1.00 32.77 387 ALA A N 1
ATOM 720 C CA . ALA A 1 99 ? 55.149 33.003 24.362 1.00 31.98 387 ALA A CA 1
ATOM 721 C C . ALA A 1 99 ? 55.226 32.846 25.860 1.00 31.80 387 ALA A C 1
ATOM 722 O O . ALA A 1 99 ? 55.761 33.699 26.588 1.00 31.77 387 ALA A O 1
ATOM 724 N N . ARG A 1 100 ? 54.668 31.748 26.337 1.00 31.34 388 ARG A N 1
ATOM 725 C CA . ARG A 1 100 ? 54.302 31.702 27.717 1.00 30.72 388 ARG A CA 1
ATOM 726 C C . ARG A 1 100 ? 54.274 30.267 28.190 1.00 29.67 388 ARG A C 1
ATOM 727 O O . ARG A 1 100 ? 53.925 29.362 27.417 1.00 29.57 388 ARG A O 1
ATOM 735 N N . CYS A 1 101 ? 54.662 30.081 29.448 1.00 27.96 389 CYS A N 1
ATOM 736 C CA . CYS A 1 101 ? 54.620 28.784 30.109 1.00 27.80 389 CYS A CA 1
ATOM 737 C C . CYS A 1 101 ? 54.017 28.907 31.529 1.00 27.16 389 CYS A C 1
ATOM 738 O O . CYS A 1 101 ? 53.831 30.019 32.019 1.00 27.26 389 CYS A O 1
ATOM 741 N N . LEU A 1 102 ? 53.717 27.770 32.166 1.00 26.50 390 LEU A N 1
ATOM 742 C CA . LEU A 1 102 ? 53.258 27.686 33.566 1.00 26.24 390 LEU A CA 1
ATOM 743 C C . LEU A 1 102 ? 52.070 28.601 33.822 1.00 25.22 390 LEU A C 1
ATOM 744 O O . LEU A 1 102 ? 52.025 29.349 34.808 1.00 25.56 390 LEU A O 1
ATOM 749 N N . PHE A 1 103 ? 51.150 28.563 32.867 1.00 23.71 391 PHE A N 1
ATOM 750 C CA . PHE A 1 103 ? 49.919 29.301 32.888 1.00 22.68 391 PHE A CA 1
ATOM 751 C C . PHE A 1 103 ? 48.771 28.312 33.230 1.00 22.63 391 PHE A C 1
ATOM 752 O O . PHE A 1 103 ? 49.001 27.121 33.490 1.00 22.26 391 PHE A O 1
ATOM 760 N N . GLY A 1 104 ? 47.549 28.826 33.235 1.00 23.47 392 GLY A N 1
ATOM 761 C CA . GLY A 1 104 ? 46.358 27.998 33.439 1.00 23.96 392 GLY A CA 1
ATOM 762 C C . GLY A 1 104 ? 45.439 28.126 32.234 1.00 24.19 392 GLY A C 1
ATOM 763 O O . GLY A 1 104 ? 45.510 29.123 31.513 1.00 23.93 392 GLY A O 1
ATOM 764 N N . LEU A 1 105 ? 44.590 27.116 32.015 1.00 24.48 393 LEU A N 1
ATOM 765 C CA . LEU A 1 105 ? 43.669 27.077 30.862 1.00 24.99 393 LEU A CA 1
ATOM 766 C C . LEU A 1 105 ? 42.231 26.874 31.300 1.00 25.82 393 LEU A C 1
ATOM 767 O O . LEU A 1 105 ? 41.939 25.912 32.012 1.00 25.68 393 LEU A O 1
ATOM 772 N N . GLY A 1 106 ? 41.359 27.761 30.903 1.00 26.63 394 GLY A N 1
ATOM 773 C CA . GLY A 1 106 ? 39.974 27.675 31.223 1.00 28.47 394 GLY A CA 1
ATOM 774 C C . GLY A 1 106 ? 39.134 27.748 29.979 1.00 30.32 394 GLY A C 1
ATOM 775 O O . GLY A 1 106 ? 39.628 27.852 28.899 1.00 29.68 394 GLY A O 1
ATOM 776 N N . GLU A 1 107 ? 37.836 27.706 30.164 1.00 32.34 395 GLU A N 1
ATOM 777 C CA . GLU A 1 107 ? 36.930 27.723 29.063 1.00 34.56 395 GLU A CA 1
ATOM 778 C C . GLU A 1 107 ? 35.498 27.930 29.462 1.00 35.22 395 GLU A C 1
ATOM 779 O O . GLU A 1 107 ? 35.028 27.236 30.289 1.00 35.55 395 GLU A O 1
ATOM 785 N N . VAL A 1 108 ? 34.835 28.896 28.863 1.00 35.78 396 VAL A N 1
ATOM 786 C CA . VAL A 1 108 ? 33.382 29.014 28.968 1.00 37.20 396 VAL A CA 1
ATOM 787 C C . VAL A 1 108 ? 32.653 29.348 27.640 1.00 37.54 396 VAL A C 1
ATOM 788 O O . VAL A 1 108 ? 33.091 30.194 26.898 1.00 37.65 396 VAL A O 1
ATOM 792 N N . ASP A 1 109 ? 31.565 28.636 27.378 1.00 37.64 397 ASP A N 1
ATOM 793 C CA . ASP A 1 109 ? 30.825 28.718 26.099 1.00 38.13 397 ASP A CA 1
ATOM 794 C C . ASP A 1 109 ? 31.750 28.762 24.887 1.00 37.29 397 ASP A C 1
ATOM 795 O O . ASP A 1 109 ? 31.732 29.732 24.128 1.00 36.56 397 ASP A O 1
ATOM 800 N N . ASP A 1 110 ? 32.551 27.708 24.732 1.00 36.46 398 ASP A N 1
ATOM 801 C CA . ASP A 1 110 ? 33.435 27.514 23.579 1.00 36.12 398 ASP A CA 1
ATOM 802 C C . ASP A 1 110 ? 34.676 28.421 23.539 1.00 34.60 398 ASP A C 1
ATOM 803 O O . ASP A 1 110 ? 35.637 28.113 22.828 1.00 35.02 398 ASP A O 1
ATOM 808 N N . LYS A 1 111 ? 34.670 29.509 24.309 1.00 33.39 399 LYS A N 1
ATOM 809 C CA . LYS A 1 111 ? 35.822 30.419 24.354 1.00 32.40 399 LYS A CA 1
ATOM 810 C C . LYS A 1 111 ? 36.909 29.900 25.295 1.00 31.77 399 LYS A C 1
ATOM 811 O O . LYS A 1 111 ? 36.624 29.386 26.376 1.00 31.04 399 LYS A O 1
ATOM 817 N N . ILE A 1 112 ? 38.161 30.028 24.882 1.00 30.53 400 ILE A N 1
ATOM 818 C CA . ILE A 1 112 ? 39.236 29.528 25.713 1.00 29.22 400 ILE A CA 1
ATOM 819 C C . ILE A 1 112 ? 40.099 30.641 26.307 1.00 28.39 400 ILE A C 1
ATOM 820 O O . ILE A 1 112 ? 40.362 31.655 25.653 1.00 27.12 400 ILE A O 1
ATOM 825 N N . TYR A 1 113 ? 40.472 30.456 27.574 1.00 27.76 401 TYR A N 1
ATOM 826 C CA . TYR A 1 113 ? 41.143 31.470 28.381 1.00 27.22 401 TYR A CA 1
ATOM 827 C C . TYR A 1 113 ? 42.508 30.966 28.815 1.00 26.51 401 TYR A C 1
ATOM 828 O O . TYR A 1 113 ? 42.631 29.893 29.415 1.00 25.38 401 TYR A O 1
ATOM 837 N N . VAL A 1 114 ? 43.536 31.738 28.492 1.00 25.69 402 VAL A N 1
ATOM 838 C CA . VAL A 1 114 ? 44.885 31.456 28.975 1.00 25.44 402 VAL A CA 1
ATOM 839 C C . VAL A 1 114 ? 45.167 32.473 30.076 1.00 24.86 402 VAL A C 1
ATOM 840 O O . VAL A 1 114 ? 45.181 33.685 29.829 1.00 25.39 402 VAL A O 1
ATOM 844 N N . VAL A 1 115 ? 45.358 31.999 31.300 1.00 24.52 403 VAL A N 1
ATOM 845 C CA . VAL A 1 115 ? 45.563 32.940 32.398 1.00 24.53 403 VAL A CA 1
ATOM 846 C C . VAL A 1 115 ? 46.994 32.976 32.971 1.00 24.18 403 VAL A C 1
ATOM 847 O O . VAL A 1 115 ? 47.530 31.952 33.352 1.00 23.90 403 VAL A O 1
ATOM 851 N N . ALA A 1 116 ? 47.593 34.168 32.994 1.00 24.22 404 ALA A N 1
ATOM 852 C CA . ALA A 1 116 ? 48.923 34.393 33.600 1.00 24.44 404 ALA A CA 1
ATOM 853 C C . ALA A 1 116 ? 50.046 33.519 32.940 1.00 24.68 404 ALA A C 1
ATOM 854 O O . ALA A 1 116 ? 49.876 33.174 31.771 1.00 24.84 404 ALA A O 1
ATOM 856 N N . GLY A 1 117 ? 51.113 33.135 33.670 1.00 25.47 405 GLY A N 1
ATOM 857 C CA . GLY A 1 117 ? 52.475 32.739 33.122 1.00 26.38 405 GLY A CA 1
ATOM 858 C C . GLY A 1 117 ? 53.429 33.725 33.809 1.00 26.75 405 GLY A C 1
ATOM 859 O O . GLY A 1 117 ? 52.917 34.486 34.571 1.00 28.26 405 GLY A O 1
ATOM 860 N N . LYS A 1 118 ? 54.763 33.829 33.660 1.00 28.09 406 LYS A N 1
ATOM 861 C CA . LYS A 1 118 ? 55.835 33.020 33.017 1.00 26.96 406 LYS A CA 1
ATOM 862 C C . LYS A 1 118 ? 56.142 33.233 31.539 1.00 25.92 406 LYS A C 1
ATOM 863 O O . LYS A 1 118 ? 56.012 32.335 30.696 1.00 24.29 406 LYS A O 1
ATOM 869 N N . ASP A 1 119 ? 56.576 34.455 31.259 1.00 25.37 407 ASP A N 1
ATOM 870 C CA . ASP A 1 119 ? 56.971 34.854 29.925 1.00 24.39 407 ASP A CA 1
ATOM 871 C C . ASP A 1 119 ? 58.225 34.096 29.508 1.00 23.64 407 ASP A C 1
ATOM 872 O O . ASP A 1 119 ? 59.222 34.082 30.232 1.00 23.65 407 ASP A O 1
ATOM 877 N N . LEU A 1 120 ? 58.156 33.466 28.344 1.00 23.22 408 LEU A N 1
ATOM 878 C CA . LEU A 1 120 ? 59.254 32.647 27.862 1.00 23.66 408 LEU A CA 1
ATOM 879 C C . LEU A 1 120 ? 60.458 33.455 27.357 1.00 23.29 408 LEU A C 1
ATOM 880 O O . LEU A 1 120 ? 61.567 32.931 27.336 1.00 22.84 408 LEU A O 1
ATOM 885 N N . GLN A 1 121 ? 60.226 34.702 26.950 1.00 22.41 409 GLN A N 1
ATOM 886 C CA . GLN A 1 121 ? 61.322 35.578 26.497 1.00 23.21 409 GLN A CA 1
ATOM 887 C C . GLN A 1 121 ? 61.989 36.310 27.667 1.00 23.71 409 GLN A C 1
ATOM 888 O O . GLN A 1 121 ? 63.201 36.316 27.857 1.00 22.68 409 GLN A O 1
ATOM 894 N N . THR A 1 122 ? 61.131 36.883 28.478 1.00 24.47 410 THR A N 1
ATOM 895 C CA . THR A 1 122 ? 61.471 37.903 29.414 1.00 25.91 410 THR A CA 1
ATOM 896 C C . THR A 1 122 ? 61.745 37.305 30.817 1.00 26.06 410 THR A C 1
ATOM 897 O O . THR A 1 122 ? 62.420 37.928 31.629 1.00 25.53 410 THR A O 1
ATOM 901 N N . GLU A 1 123 ? 61.232 36.086 31.072 1.00 27.01 411 GLU A N 1
ATOM 902 C CA . GLU A 1 123 ? 61.281 35.383 32.389 1.00 27.50 411 GLU A CA 1
ATOM 903 C C . GLU A 1 123 ? 60.350 35.939 33.489 1.00 27.99 411 GLU A C 1
ATOM 904 O O . GLU A 1 123 ? 60.334 35.443 34.626 1.00 28.33 411 GLU A O 1
ATOM 910 N N . ALA A 1 124 ? 59.558 36.944 33.145 1.00 27.84 412 ALA A N 1
ATOM 911 C CA . ALA A 1 124 ? 58.720 37.624 34.119 1.00 28.35 412 ALA A CA 1
ATOM 912 C C . ALA A 1 124 ? 57.313 37.025 34.265 1.00 28.63 412 ALA A C 1
ATOM 913 O O . ALA A 1 124 ? 56.723 36.510 33.310 1.00 28.14 412 ALA A O 1
ATOM 915 N N . SER A 1 125 ? 56.784 37.131 35.478 1.00 29.06 413 SER A N 1
ATOM 916 C CA . SER A 1 125 ? 55.421 36.705 35.779 1.00 28.63 413 SER A CA 1
ATOM 917 C C . SER A 1 125 ? 54.380 37.615 35.129 1.00 28.37 413 SER A C 1
ATOM 918 O O . SER A 1 125 ? 54.580 38.833 35.019 1.00 28.89 413 SER A O 1
ATOM 921 N N . LEU A 1 126 ? 53.269 37.026 34.696 1.00 27.92 414 LEU A N 1
ATOM 922 C CA . LEU A 1 126 ? 52.215 37.778 34.022 1.00 27.72 414 LEU A CA 1
ATOM 923 C C . LEU A 1 126 ? 50.908 37.744 34.802 1.00 28.05 414 LEU A C 1
ATOM 924 O O . LEU A 1 126 ? 50.689 36.854 35.610 1.00 27.63 414 LEU A O 1
ATOM 929 N N . ASP A 1 127 ? 50.057 38.733 34.555 1.00 28.58 415 ASP A N 1
ATOM 930 C CA . ASP A 1 127 ? 48.725 38.809 35.160 1.00 29.36 415 ASP A CA 1
ATOM 931 C C . ASP A 1 127 ? 47.738 38.851 34.013 1.00 29.41 415 ASP A C 1
ATOM 932 O O . ASP A 1 127 ? 46.518 38.888 34.189 1.00 29.20 415 ASP A O 1
ATOM 937 N N . SER A 1 128 ? 48.317 38.869 32.816 1.00 29.79 416 SER A N 1
ATOM 938 C CA . SER A 1 128 ? 47.608 39.034 31.569 1.00 29.83 416 SER A CA 1
ATOM 939 C C . SER A 1 128 ? 46.754 37.809 31.230 1.00 30.06 416 SER A C 1
ATOM 940 O O . SER A 1 128 ? 47.238 36.669 31.275 1.00 30.41 416 SER A O 1
ATOM 943 N N . VAL A 1 129 ? 45.490 38.050 30.888 1.00 30.00 417 VAL A N 1
ATOM 944 C CA . VAL A 1 129 ? 44.562 36.965 30.533 1.00 29.92 417 VAL A CA 1
ATOM 945 C C . VAL A 1 129 ? 44.075 37.093 29.080 1.00 29.68 417 VAL A C 1
ATOM 946 O O . VAL A 1 129 ? 43.508 38.118 28.696 1.00 29.49 417 VAL A O 1
ATOM 950 N N . LEU A 1 130 ? 44.326 36.050 28.286 1.00 29.76 418 LEU A N 1
ATOM 951 C CA . LEU A 1 130 ? 43.924 35.990 26.881 1.00 30.32 418 LEU A CA 1
ATOM 952 C C . LEU A 1 130 ? 42.768 35.033 26.643 1.00 31.24 418 LEU A C 1
ATOM 953 O O . LEU A 1 130 ? 42.771 33.902 27.145 1.00 30.79 418 LEU A O 1
ATOM 958 N N . CYS A 1 131 ? 41.799 35.495 25.854 1.00 31.78 419 CYS A N 1
ATOM 959 C CA . CYS A 1 131 ? 40.588 34.760 25.543 1.00 32.78 419 CYS A CA 1
ATOM 960 C C . CYS A 1 131 ? 40.510 34.549 24.041 1.00 33.11 419 CYS A C 1
ATOM 961 O O . CYS A 1 131 ? 40.544 35.513 23.270 1.00 33.55 419 CYS A O 1
ATOM 964 N N . TYR A 1 132 ? 40.418 33.289 23.631 1.00 33.30 420 TYR A N 1
ATOM 965 C CA . TYR A 1 132 ? 40.267 32.939 22.225 1.00 33.54 420 TYR A CA 1
ATOM 966 C C . TYR A 1 132 ? 38.812 32.710 21.900 1.00 34.12 420 TYR A C 1
ATOM 967 O O . TYR A 1 132 ? 38.144 31.899 22.544 1.00 33.98 420 TYR A O 1
ATOM 976 N N . ASP A 1 133 ? 38.339 33.417 20.878 1.00 34.95 421 ASP A N 1
ATOM 977 C CA . ASP A 1 133 ? 36.973 33.316 20.411 1.00 36.18 421 ASP A CA 1
ATOM 978 C C . ASP A 1 133 ? 36.945 32.450 19.145 1.00 36.19 421 ASP A C 1
ATOM 979 O O . ASP A 1 133 ? 37.481 32.859 18.118 1.00 36.41 421 ASP A O 1
ATOM 984 N N . PRO A 1 134 ? 36.330 31.247 19.215 1.00 36.32 422 PRO A N 1
ATOM 985 C CA . PRO A 1 134 ? 36.409 30.283 18.106 1.00 37.10 422 PRO A CA 1
ATOM 986 C C . PRO A 1 134 ? 35.500 30.562 16.905 1.00 37.74 422 PRO A C 1
ATOM 987 O O . PRO A 1 134 ? 35.715 29.983 15.837 1.00 38.35 422 PRO A O 1
ATOM 991 N N . VAL A 1 135 ? 34.491 31.413 17.080 1.00 38.45 423 VAL A N 1
ATOM 992 C CA . VAL A 1 135 ? 33.591 31.777 15.977 1.00 38.47 423 VAL A CA 1
ATOM 993 C C . VAL A 1 135 ? 34.297 32.784 15.092 1.00 38.25 423 VAL A C 1
ATOM 994 O O . VAL A 1 135 ? 34.494 32.534 13.909 1.00 38.56 423 VAL A O 1
ATOM 998 N N . ALA A 1 136 ? 34.696 33.909 15.675 1.00 38.26 424 ALA A N 1
ATOM 999 C CA . ALA A 1 136 ? 35.510 34.892 14.976 1.00 38.24 424 ALA A CA 1
ATOM 1000 C C . ALA A 1 136 ? 36.973 34.453 14.767 1.00 38.33 424 ALA A C 1
ATOM 1001 O O . ALA A 1 136 ? 37.735 35.154 14.108 1.00 38.21 424 ALA A O 1
ATOM 1003 N N . ALA A 1 137 ? 37.363 33.311 15.341 1.00 38.16 425 ALA A N 1
ATOM 1004 C CA . ALA A 1 137 ? 38.745 32.780 15.245 1.00 37.69 425 ALA A CA 1
ATOM 1005 C C . ALA A 1 137 ? 39.883 33.773 15.589 1.00 37.53 425 ALA A C 1
ATOM 1006 O O . ALA A 1 137 ? 40.814 33.978 14.802 1.00 37.85 425 ALA A O 1
ATOM 1008 N N . LYS A 1 138 ? 39.812 34.364 16.784 1.00 37.08 426 LYS A N 1
ATOM 1009 C CA . LYS A 1 138 ? 40.799 35.362 17.221 1.00 36.52 426 LYS A CA 1
ATOM 1010 C C . LYS A 1 138 ? 40.927 35.475 18.748 1.00 35.88 426 LYS A C 1
ATOM 1011 O O . LYS A 1 138 ? 39.956 35.273 19.483 1.00 35.00 426 LYS A O 1
ATOM 1017 N N . TRP A 1 139 ? 42.142 35.799 19.191 1.00 35.57 427 TRP A N 1
ATOM 1018 C CA . TRP A 1 139 ? 42.490 36.023 20.587 1.00 35.89 427 TRP A CA 1
ATOM 1019 C C . TRP A 1 139 ? 42.300 37.498 20.972 1.00 36.02 427 TRP A C 1
ATOM 1020 O O . TRP A 1 139 ? 42.494 38.390 20.151 1.00 36.21 427 TRP A O 1
ATOM 1031 N N . SER A 1 140 ? 41.966 37.755 22.230 1.00 36.13 428 SER A N 1
ATOM 1032 C CA . SER A 1 140 ? 42.069 39.100 22.773 1.00 36.80 428 SER A CA 1
ATOM 1033 C C . SER A 1 140 ? 42.369 39.107 24.275 1.00 37.08 428 SER A C 1
ATOM 1034 O O . SER A 1 140 ? 42.246 38.085 24.958 1.00 36.91 428 SER A O 1
ATOM 1037 N N . GLU A 1 141 ? 42.767 40.272 24.773 1.00 37.26 429 GLU A N 1
ATOM 1038 C CA . GLU A 1 141 ? 43.070 40.464 26.184 1.00 38.13 429 GLU A CA 1
ATOM 1039 C C . GLU A 1 141 ? 41.775 40.793 26.953 1.00 37.58 429 GLU A C 1
ATOM 1040 O O . GLU A 1 141 ? 41.101 41.770 26.631 1.00 38.00 429 GLU A O 1
ATOM 1046 N N . VAL A 1 142 ? 41.392 39.958 27.921 1.00 36.92 430 VAL A N 1
ATOM 1047 C CA . VAL A 1 142 ? 40.310 40.335 28.846 1.00 35.87 430 VAL A CA 1
ATOM 1048 C C . VAL A 1 142 ? 40.943 40.881 30.123 1.00 35.74 430 VAL A C 1
ATOM 1049 O O . VAL A 1 142 ? 42.140 41.174 30.135 1.00 35.93 430 VAL A O 1
ATOM 1053 N N . LYS A 1 143 ? 40.151 41.040 31.182 1.00 35.74 431 LYS A N 1
ATOM 1054 C CA . LYS A 1 143 ? 40.646 41.574 32.459 1.00 35.71 431 LYS A CA 1
ATOM 1055 C C . LYS A 1 143 ? 41.808 40.777 33.041 1.00 35.17 431 LYS A C 1
ATOM 1056 O O . LYS A 1 143 ? 41.723 39.555 33.213 1.00 35.31 431 LYS A O 1
ATOM 1062 N N . ASN A 1 144 ? 42.885 41.491 33.359 1.00 34.23 432 ASN A N 1
ATOM 1063 C CA . ASN A 1 144 ? 44.038 40.901 34.017 1.00 33.35 432 ASN A CA 1
ATOM 1064 C C . ASN A 1 144 ? 43.697 40.339 35.409 1.00 32.69 432 ASN A C 1
ATOM 1065 O O . ASN A 1 144 ? 42.845 40.890 36.119 1.00 31.95 432 ASN A O 1
ATOM 1070 N N . LEU A 1 145 ? 44.338 39.218 35.751 1.00 31.88 433 LEU A N 1
ATOM 1071 C CA . LEU A 1 145 ? 44.330 38.635 37.100 1.00 31.83 433 LEU A CA 1
ATOM 1072 C C . LEU A 1 145 ? 44.857 39.677 38.121 1.00 31.52 433 LEU A C 1
ATOM 1073 O O . LEU A 1 145 ? 45.760 40.435 37.800 1.00 30.70 433 LEU A O 1
ATOM 1078 N N . PRO A 1 146 ? 44.283 39.718 39.344 1.00 31.44 434 PRO A N 1
ATOM 1079 C CA . PRO A 1 146 ? 44.725 40.660 40.381 1.00 31.50 434 PRO A CA 1
ATOM 1080 C C . PRO A 1 146 ? 46.163 40.480 40.874 1.00 30.96 434 PRO A C 1
ATOM 1081 O O . PRO A 1 146 ? 46.691 41.371 41.527 1.00 31.30 434 PRO A O 1
ATOM 1085 N N . ILE A 1 147 ? 46.777 39.336 40.568 1.00 30.24 435 ILE A N 1
ATOM 1086 C CA . ILE A 1 147 ? 48.171 39.078 40.917 1.00 28.83 435 ILE A CA 1
ATOM 1087 C C . ILE A 1 147 ? 48.978 38.668 39.683 1.00 28.67 435 ILE A C 1
ATOM 1088 O O . ILE A 1 147 ? 48.418 38.269 38.649 1.00 28.40 435 ILE A O 1
ATOM 1093 N N . LYS A 1 148 ? 50.297 38.776 39.800 1.00 28.01 436 LYS A N 1
ATOM 1094 C CA . LYS A 1 148 ? 51.196 38.214 38.796 1.00 27.14 436 LYS A CA 1
ATOM 1095 C C . LYS A 1 148 ? 51.640 36.879 39.342 1.00 25.59 436 LYS A C 1
ATOM 1096 O O . LYS A 1 148 ? 52.050 36.793 40.496 1.00 26.46 436 LYS A O 1
ATOM 1102 N N . VAL A 1 149 ? 51.528 35.837 38.522 1.00 23.23 437 VAL A N 1
ATOM 1103 C CA . VAL A 1 149 ? 51.624 34.464 39.014 1.00 21.71 437 VAL A CA 1
ATOM 1104 C C . VAL A 1 149 ? 51.978 33.460 37.899 1.00 20.75 437 VAL A C 1
ATOM 1105 O O . VAL A 1 149 ? 51.668 33.670 36.726 1.00 20.54 437 VAL A O 1
ATOM 1109 N N . TYR A 1 150 ? 52.626 32.382 38.297 1.00 21.29 438 TYR A N 1
ATOM 1110 C CA . TYR A 1 150 ? 52.850 31.218 37.454 1.00 21.92 438 TYR A CA 1
ATOM 1111 C C . TYR A 1 150 ? 52.902 29.988 38.364 1.00 21.27 438 TYR A C 1
ATOM 1112 O O . TYR A 1 150 ? 53.216 30.110 39.550 1.00 21.79 438 TYR A O 1
ATOM 1121 N N . GLY A 1 151 ? 52.608 28.804 37.828 1.00 20.60 439 GLY A N 1
ATOM 1122 C CA . GLY A 1 151 ? 52.578 27.591 38.648 1.00 20.07 439 GLY A CA 1
ATOM 1123 C C . GLY A 1 151 ? 51.213 27.377 39.279 1.00 19.70 439 GLY A C 1
ATOM 1124 O O . GLY A 1 151 ? 50.981 26.369 39.953 1.00 19.43 439 GLY A O 1
ATOM 1125 N N . HIS A 1 152 ? 50.310 28.334 39.054 1.00 20.30 440 HIS A N 1
ATOM 1126 C CA . HIS A 1 152 ? 48.904 28.231 39.500 1.00 20.38 440 HIS A CA 1
ATOM 1127 C C . HIS A 1 152 ? 48.172 27.176 38.663 1.00 20.06 440 HIS A C 1
ATOM 1128 O O . HIS A 1 152 ? 48.713 26.694 37.645 1.00 19.32 440 HIS A O 1
ATOM 1135 N N . ASN A 1 153 ? 46.945 26.837 39.064 1.00 19.46 441 ASN A N 1
ATOM 1136 C CA . ASN A 1 153 ? 46.066 26.062 38.210 1.00 20.20 441 ASN A CA 1
ATOM 1137 C C . ASN A 1 153 ? 44.688 26.731 37.995 1.00 20.62 441 ASN A C 1
ATOM 1138 O O . ASN A 1 153 ? 44.263 27.614 38.748 1.00 21.00 441 ASN A O 1
ATOM 1143 N N . VAL A 1 154 ? 44.011 26.310 36.940 1.00 21.05 442 VAL A N 1
ATOM 1144 C CA . VAL A 1 154 ? 42.755 26.930 36.529 1.00 20.51 442 VAL A CA 1
ATOM 1145 C C . VAL A 1 154 ? 41.790 25.796 36.160 1.00 20.65 442 VAL A C 1
ATOM 1146 O O . VAL A 1 154 ? 42.194 24.836 35.519 1.00 18.56 442 VAL A O 1
ATOM 1150 N N . ILE A 1 155 ? 40.530 25.904 36.596 1.00 20.29 443 ILE A N 1
ATOM 1151 C CA . ILE A 1 155 ? 39.482 24.984 36.175 1.00 21.44 443 ILE A CA 1
ATOM 1152 C C . ILE A 1 155 ? 38.235 25.788 35.923 1.00 21.52 443 ILE A C 1
ATOM 1153 O O . ILE A 1 155 ? 38.068 26.864 36.480 1.00 21.31 443 ILE A O 1
ATOM 1158 N N . SER A 1 156 ? 37.349 25.216 35.122 1.00 23.23 444 SER A N 1
ATOM 1159 C CA . SER A 1 156 ? 36.090 25.846 34.774 1.00 24.47 444 SER A CA 1
ATOM 1160 C C . SER A 1 156 ? 34.920 25.042 35.355 1.00 24.68 444 SER A C 1
ATOM 1161 O O . SER A 1 156 ? 34.949 23.800 35.375 1.00 24.43 444 SER A O 1
ATOM 1164 N N . HIS A 1 157 ? 33.898 25.753 35.829 1.00 24.79 445 HIS A N 1
ATOM 1165 C CA . HIS A 1 157 ? 32.669 25.098 36.294 1.00 25.65 445 HIS A CA 1
ATOM 1166 C C . HIS A 1 157 ? 31.494 26.057 36.203 1.00 25.58 445 HIS A C 1
ATOM 1167 O O . HIS A 1 157 ? 31.605 27.225 36.586 1.00 25.16 445 HIS A O 1
ATOM 1174 N N . ASN A 1 158 ? 30.373 25.539 35.703 1.00 26.32 446 ASN A N 1
ATOM 1175 C CA . ASN A 1 158 ? 29.126 26.314 35.568 1.00 27.34 446 ASN A CA 1
ATOM 1176 C C . ASN A 1 158 ? 29.341 27.740 35.061 1.00 26.81 446 ASN A C 1
ATOM 1177 O O . ASN A 1 158 ? 28.991 28.714 35.725 1.00 27.54 446 ASN A O 1
ATOM 1182 N N . GLY A 1 159 ? 29.981 27.843 33.895 1.00 27.07 447 GLY A N 1
ATOM 1183 C CA . GLY A 1 159 ? 30.295 29.130 33.275 1.00 27.27 447 GLY A CA 1
ATOM 1184 C C . GLY A 1 159 ? 31.190 30.115 34.018 1.00 27.29 447 GLY A C 1
ATOM 1185 O O . GLY A 1 159 ? 31.271 31.265 33.626 1.00 26.54 447 GLY A O 1
ATOM 1186 N N . MET A 1 160 ? 31.857 29.664 35.087 1.00 27.50 448 MET A N 1
ATOM 1187 C CA . MET A 1 160 ? 32.790 30.490 35.869 1.00 27.36 448 MET A CA 1
ATOM 1188 C C . MET A 1 160 ? 34.212 29.932 35.716 1.00 26.90 448 MET A C 1
ATOM 1189 O O . MET A 1 160 ? 34.381 28.739 35.489 1.00 26.54 448 MET A O 1
ATOM 1194 N N . ILE A 1 161 ? 35.213 30.804 35.837 1.00 26.28 449 ILE A N 1
ATOM 1195 C CA . ILE A 1 161 ? 36.623 30.384 35.811 1.00 25.80 449 ILE A CA 1
ATOM 1196 C C . ILE A 1 161 ? 37.330 30.680 37.138 1.00 24.62 449 ILE A C 1
ATOM 1197 O O . ILE A 1 161 ? 37.250 31.788 37.660 1.00 25.01 449 ILE A O 1
ATOM 1202 N N . TYR A 1 162 ? 38.001 29.658 37.667 1.00 23.70 450 TYR A N 1
ATOM 1203 C CA . TYR A 1 162 ? 38.702 29.719 38.939 1.00 22.91 450 TYR A CA 1
ATOM 1204 C C . TYR A 1 162 ? 40.199 29.623 38.747 1.00 22.31 450 TYR A C 1
ATOM 1205 O O . TYR A 1 162 ? 40.686 28.787 37.993 1.00 22.48 450 TYR A O 1
ATOM 1214 N N . CYS A 1 163 ? 40.912 30.492 39.445 1.00 21.83 451 CYS A N 1
ATOM 1215 C CA . CYS A 1 163 ? 42.376 30.491 39.456 1.00 21.77 451 CYS A CA 1
ATOM 1216 C C . CYS A 1 163 ? 42.880 30.238 40.875 1.00 20.41 451 CYS A C 1
ATOM 1217 O O . CYS A 1 163 ? 42.463 30.928 41.819 1.00 21.16 451 CYS A O 1
ATOM 1220 N N . LEU A 1 164 ? 43.753 29.239 41.029 1.00 18.97 452 LEU A N 1
ATOM 1221 C CA . LEU A 1 164 ? 44.217 28.788 42.346 1.00 18.88 452 LEU A CA 1
ATOM 1222 C C . LEU A 1 164 ? 45.744 28.629 42.529 1.00 19.65 452 LEU A C 1
ATOM 1223 O O . LEU A 1 164 ? 46.440 28.100 41.662 1.00 19.68 452 LEU A O 1
ATOM 1228 N N . GLY A 1 165 ? 46.226 29.028 43.696 1.00 20.29 453 GLY A N 1
ATOM 1229 C CA . GLY A 1 165 ? 47.621 28.882 44.062 1.00 21.65 453 GLY A CA 1
ATOM 1230 C C . GLY A 1 165 ? 48.572 29.596 43.115 1.00 21.60 453 GLY A C 1
ATOM 1231 O O . GLY A 1 165 ? 48.236 30.631 42.516 1.00 20.34 453 GLY A O 1
ATOM 1232 N N . GLY A 1 166 ? 49.757 29.018 42.985 1.00 23.49 454 GLY A N 1
ATOM 1233 C CA . GLY A 1 166 ? 50.798 29.581 42.161 1.00 25.65 454 GLY A CA 1
ATOM 1234 C C . GLY A 1 166 ? 51.930 30.150 42.983 1.00 27.72 454 GLY A C 1
ATOM 1235 O O . GLY A 1 166 ? 51.908 30.090 44.220 1.00 27.54 454 GLY A O 1
ATOM 1236 N N . LYS A 1 167 ? 52.929 30.670 42.281 1.00 29.21 455 LYS A N 1
ATOM 1237 C CA . LYS A 1 167 ? 54.012 31.459 42.891 1.00 32.15 455 LYS A CA 1
ATOM 1238 C C . LYS A 1 167 ? 53.843 32.940 42.506 1.00 33.33 455 LYS A C 1
ATOM 1239 O O . LYS A 1 167 ? 53.764 33.282 41.314 1.00 33.35 455 LYS A O 1
ATOM 1245 N N . THR A 1 168 ? 53.761 33.809 43.514 1.00 35.34 456 THR A N 1
ATOM 1246 C CA . THR A 1 168 ? 53.645 35.264 43.300 1.00 37.92 456 THR A CA 1
ATOM 1247 C C . THR A 1 168 ? 55.015 35.956 43.114 1.00 39.19 456 THR A C 1
ATOM 1248 O O . THR A 1 168 ? 56.060 35.316 43.280 1.00 38.93 456 THR A O 1
ATOM 1252 N N . ASP A 1 169 ? 54.984 37.258 42.795 1.00 41.51 457 ASP A N 1
ATOM 1253 C CA . ASP A 1 169 ? 56.142 37.983 42.209 1.00 43.43 457 ASP A CA 1
ATOM 1254 C C . ASP A 1 169 ? 57.365 38.140 43.115 1.00 43.88 457 ASP A C 1
ATOM 1255 O O . ASP A 1 169 ? 58.472 38.381 42.611 1.00 44.59 457 ASP A O 1
ATOM 1260 N N . ASP A 1 170 ? 57.183 38.003 44.431 1.00 44.32 458 ASP A N 1
ATOM 1261 C CA . ASP A 1 170 ? 58.298 37.586 45.286 1.00 44.57 458 ASP A CA 1
ATOM 1262 C C . ASP A 1 170 ? 58.678 36.220 44.708 1.00 44.52 458 ASP A C 1
ATOM 1263 O O . ASP A 1 170 ? 58.720 36.070 43.486 1.00 45.37 458 ASP A O 1
ATOM 1268 N N . LYS A 1 171 ? 58.934 35.206 45.516 1.00 43.85 459 LYS A N 1
ATOM 1269 C CA . LYS A 1 171 ? 58.913 33.860 44.924 1.00 43.27 459 LYS A CA 1
ATOM 1270 C C . LYS A 1 171 ? 58.199 32.831 45.783 1.00 41.82 459 LYS A C 1
ATOM 1271 O O . LYS A 1 171 ? 58.333 31.624 45.569 1.00 42.37 459 LYS A O 1
ATOM 1277 N N . LYS A 1 172 ? 57.399 33.333 46.721 1.00 40.47 460 LYS A N 1
ATOM 1278 C CA . LYS A 1 172 ? 56.590 32.502 47.607 1.00 38.97 460 LYS A CA 1
ATOM 1279 C C . LYS A 1 172 ? 55.356 31.938 46.899 1.00 37.05 460 LYS A C 1
ATOM 1280 O O . LYS A 1 172 ? 54.798 32.571 45.995 1.00 36.82 460 LYS A O 1
ATOM 1286 N N . CYS A 1 173 ? 54.935 30.754 47.339 1.00 35.48 461 CYS A N 1
ATOM 1287 C CA . CYS A 1 173 ? 53.631 30.189 46.971 1.00 33.67 461 CYS A CA 1
ATOM 1288 C C . CYS A 1 173 ? 52.500 31.065 47.507 1.00 32.62 461 CYS A C 1
ATOM 1289 O O . CYS A 1 173 ? 52.650 31.705 48.552 1.00 32.46 461 CYS A O 1
ATOM 1292 N N . THR A 1 174 ? 51.380 31.115 46.782 1.00 31.02 462 THR A N 1
ATOM 1293 C CA . THR A 1 174 ? 50.198 31.812 47.277 1.00 29.19 462 THR A CA 1
ATOM 1294 C C . THR A 1 174 ? 49.057 30.842 47.535 1.00 28.63 462 THR A C 1
ATOM 1295 O O . THR A 1 174 ? 48.948 29.803 46.870 1.00 28.14 462 THR A O 1
ATOM 1299 N N . ASN A 1 175 ? 48.227 31.185 48.514 1.00 27.53 463 ASN A N 1
ATOM 1300 C CA . ASN A 1 175 ? 47.000 30.423 48.802 1.00 26.49 463 ASN A CA 1
ATOM 1301 C C . ASN A 1 175 ? 45.738 31.044 48.185 1.00 26.16 463 ASN A C 1
ATOM 1302 O O . ASN A 1 175 ? 44.609 30.606 48.463 1.00 25.85 463 ASN A O 1
ATOM 1307 N N . ARG A 1 176 ? 45.935 32.044 47.333 1.00 26.04 464 ARG A N 1
ATOM 1308 C CA . ARG A 1 176 ? 44.823 32.848 46.831 1.00 25.85 464 ARG A CA 1
ATOM 1309 C C . ARG A 1 176 ? 43.989 32.152 45.777 1.00 25.34 464 ARG A C 1
ATOM 1310 O O . ARG A 1 176 ? 44.472 31.305 45.036 1.00 24.28 464 ARG A O 1
ATOM 1318 N N . VAL A 1 177 ? 42.705 32.498 45.770 1.00 24.56 465 VAL A N 1
ATOM 1319 C CA . VAL A 1 177 ? 41.729 31.836 44.943 1.00 24.32 465 VAL A CA 1
ATOM 1320 C C . VAL A 1 177 ? 40.875 32.957 44.357 1.00 24.67 465 VAL A C 1
ATOM 1321 O O . VAL A 1 177 ? 40.448 33.863 45.079 1.00 24.99 465 VAL A O 1
ATOM 1325 N N . PHE A 1 178 ? 40.685 32.914 43.042 1.00 25.18 466 PHE A N 1
ATOM 1326 C CA . PHE A 1 178 ? 40.041 33.980 42.276 1.00 25.66 466 PHE A CA 1
ATOM 1327 C C . PHE A 1 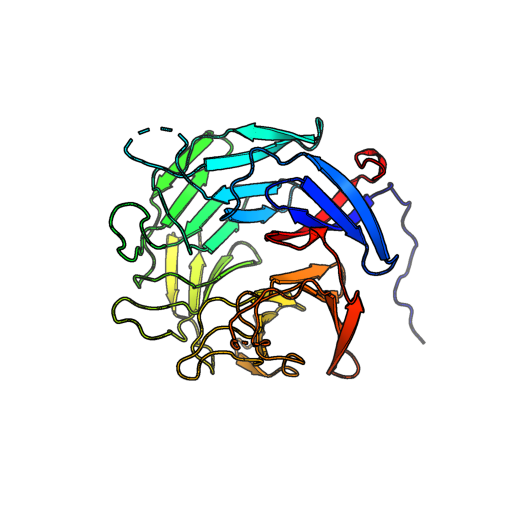178 ? 38.961 33.372 41.403 1.00 25.92 466 PHE A C 1
ATOM 1328 O O . PHE A 1 178 ? 39.147 32.290 40.854 1.00 25.90 466 PHE A O 1
ATOM 1336 N N . ILE A 1 179 ? 37.847 34.085 41.264 1.00 26.30 467 ILE A N 1
ATOM 1337 C CA . ILE A 1 179 ? 36.776 33.684 40.357 1.00 26.54 467 ILE A CA 1
ATOM 1338 C C . ILE A 1 179 ? 36.600 34.715 39.236 1.00 27.08 467 ILE A C 1
ATOM 1339 O O . ILE A 1 179 ? 36.588 35.909 39.488 1.00 27.14 467 ILE A O 1
ATOM 1344 N N . TYR A 1 180 ? 36.467 34.234 38.002 1.00 28.96 468 TYR A N 1
ATOM 1345 C CA . TYR A 1 180 ? 36.203 35.089 36.843 1.00 30.36 468 TYR A CA 1
ATOM 1346 C C . TYR A 1 180 ? 34.794 34.856 36.271 1.00 31.49 468 TYR A C 1
ATOM 1347 O O . TYR A 1 180 ? 34.447 33.761 35.833 1.00 30.94 468 TYR A O 1
ATOM 1356 N N . ASN A 1 181 ? 33.977 35.902 36.329 1.00 32.90 469 ASN A N 1
ATOM 1357 C CA . ASN A 1 181 ? 32.683 35.913 35.666 1.00 34.52 469 ASN A CA 1
ATOM 1358 C C . ASN A 1 181 ? 32.847 36.576 34.308 1.00 35.29 469 ASN A C 1
ATOM 1359 O O . ASN A 1 181 ? 33.074 37.780 34.251 1.00 34.74 469 ASN A O 1
ATOM 1364 N N . PRO A 1 182 ? 32.712 35.789 33.215 1.00 36.67 470 PRO A N 1
ATOM 1365 C CA . PRO A 1 182 ? 32.873 36.250 31.823 1.00 37.93 470 PRO A CA 1
ATOM 1366 C C . PRO A 1 182 ? 31.843 37.284 31.405 1.00 39.18 470 PRO A C 1
ATOM 1367 O O . PRO A 1 182 ? 32.132 38.112 30.539 1.00 39.48 470 PRO A O 1
ATOM 1371 N N . LYS A 1 183 ? 30.671 37.234 32.043 1.00 40.50 471 LYS A N 1
ATOM 1372 C CA . LYS A 1 183 ? 29.510 38.061 31.698 1.00 41.71 471 LYS A CA 1
ATOM 1373 C C . LYS A 1 183 ? 29.470 39.410 32.436 1.00 42.23 471 LYS A C 1
ATOM 1374 O O . LYS A 1 183 ? 28.562 40.227 32.208 1.00 42.66 471 LYS A O 1
ATOM 1380 N N . LYS A 1 184 ? 30.432 39.637 33.328 1.00 42.03 472 LYS A N 1
ATOM 1381 C CA . LYS A 1 184 ? 30.636 40.965 33.881 1.00 42.19 472 LYS A CA 1
ATOM 1382 C C . LYS A 1 184 ? 32.121 41.336 33.846 1.00 41.74 472 LYS A C 1
ATOM 1383 O O . LYS A 1 184 ? 32.482 42.503 34.009 1.00 42.05 472 LYS A O 1
ATOM 1389 N N . GLY A 1 185 ? 32.966 40.328 33.622 1.00 40.98 473 GLY A N 1
ATOM 1390 C CA . GLY A 1 185 ? 34.377 40.525 33.283 1.00 39.74 473 GLY A CA 1
ATOM 1391 C C . GLY A 1 185 ? 35.317 40.929 34.402 1.00 38.78 473 GLY A C 1
ATOM 1392 O O . GLY A 1 185 ? 36.324 41.600 34.156 1.00 38.91 473 GLY A O 1
ATOM 1393 N N . ASP A 1 186 ? 35.004 40.521 35.628 1.00 37.71 474 ASP A N 1
ATOM 1394 C CA . ASP A 1 186 ? 35.848 40.841 36.775 1.00 36.65 474 ASP A CA 1
ATOM 1395 C C . ASP A 1 186 ? 36.398 39.605 37.470 1.00 35.49 474 ASP A C 1
ATOM 1396 O O . ASP A 1 186 ? 35.783 38.526 37.412 1.00 35.07 474 ASP A O 1
ATOM 1401 N N . TRP A 1 187 ? 37.562 39.767 38.110 1.00 34.15 475 TRP A N 1
ATOM 1402 C CA . TRP A 1 187 ? 38.111 38.755 39.018 1.00 32.80 475 TRP A CA 1
ATOM 1403 C C . TRP A 1 187 ? 37.732 39.092 40.469 1.00 32.64 475 TRP A C 1
ATOM 1404 O O . TRP A 1 187 ? 37.718 40.261 40.854 1.00 32.38 475 TRP A O 1
ATOM 1415 N N . LYS A 1 188 ? 37.405 38.059 41.250 1.00 31.75 476 LYS A N 1
ATOM 1416 C CA . LYS A 1 188 ? 37.180 38.205 42.680 1.00 31.06 476 LYS A CA 1
ATOM 1417 C C . LYS A 1 188 ? 38.004 37.203 43.469 1.00 30.11 476 LYS A C 1
ATOM 1418 O O . LYS A 1 188 ? 38.078 36.029 43.089 1.00 29.72 476 LYS A O 1
ATOM 1424 N N . ASP A 1 189 ? 38.624 37.667 44.558 1.00 28.77 477 ASP A N 1
ATOM 1425 C CA . ASP A 1 189 ? 39.210 36.761 45.534 1.00 28.25 477 ASP A CA 1
ATOM 1426 C C . ASP A 1 189 ? 38.077 36.019 46.228 1.00 27.72 477 ASP A C 1
ATOM 1427 O O . ASP A 1 189 ? 37.088 36.634 46.655 1.00 27.33 477 ASP A O 1
ATOM 1432 N N . LEU A 1 190 ? 38.215 34.702 46.289 1.00 26.41 478 LEU A N 1
ATOM 1433 C CA . LEU A 1 190 ? 37.400 33.867 47.155 1.00 25.68 478 LEU A CA 1
ATOM 1434 C C . LEU A 1 190 ? 38.227 33.459 48.354 1.00 25.23 478 LEU A C 1
ATOM 1435 O O . LEU A 1 190 ? 39.384 33.914 48.519 1.00 24.91 478 LEU A O 1
ATOM 1440 N N . ALA A 1 191 ? 37.629 32.634 49.205 1.00 24.18 479 ALA A N 1
ATOM 1441 C CA . ALA A 1 191 ? 38.311 32.084 50.369 1.00 23.09 479 ALA A CA 1
ATOM 1442 C C . ALA A 1 191 ? 39.564 31.333 49.931 1.00 22.08 479 ALA A C 1
ATOM 1443 O O . ALA A 1 191 ? 39.483 30.451 49.060 1.00 22.05 479 ALA A O 1
ATOM 1445 N N . PRO A 1 192 ? 40.722 31.662 50.551 1.00 21.44 480 PRO A N 1
ATOM 1446 C CA . PRO A 1 192 ? 41.958 30.922 50.237 1.00 20.65 480 PRO A CA 1
ATOM 1447 C C . PRO A 1 192 ? 41.999 29.486 50.760 1.00 20.45 480 PRO A C 1
ATOM 1448 O O . PRO A 1 192 ? 41.371 29.144 51.768 1.00 19.50 480 PRO A O 1
ATOM 1452 N N . MET A 1 193 ? 42.792 28.668 50.080 1.00 20.21 481 MET A N 1
ATOM 1453 C CA . MET A 1 193 ? 43.185 27.367 50.559 1.00 20.93 481 MET A CA 1
ATOM 1454 C C . MET A 1 193 ? 44.050 27.442 51.821 1.00 21.18 481 MET A C 1
ATOM 1455 O O . MET A 1 193 ? 44.649 28.476 52.139 1.00 21.29 481 MET A O 1
ATOM 1460 N N . LYS A 1 194 ? 44.061 26.336 52.546 1.00 21.86 482 LYS A N 1
ATOM 1461 C CA . LYS A 1 194 ? 44.814 26.199 53.771 1.00 23.39 482 LYS A CA 1
ATOM 1462 C C . LYS A 1 194 ? 46.323 26.111 53.490 1.00 23.63 482 LYS A C 1
ATOM 1463 O O . LYS A 1 194 ? 47.121 26.710 54.203 1.00 23.47 482 LYS A O 1
ATOM 1469 N N . THR A 1 195 ? 46.693 25.382 52.441 1.00 24.22 483 THR A N 1
ATOM 1470 C CA . THR A 1 195 ? 48.114 25.164 52.114 1.00 24.95 483 THR A CA 1
ATOM 1471 C C . THR A 1 195 ? 48.475 25.923 50.818 1.00 24.35 483 THR A C 1
ATOM 1472 O O . THR A 1 195 ? 48.057 25.525 49.736 1.00 25.02 483 THR A O 1
ATOM 1476 N N . PRO A 1 196 ? 49.238 27.028 50.921 1.00 23.78 484 PRO A N 1
ATOM 1477 C CA . PRO A 1 196 ? 49.724 27.689 49.689 1.00 23.44 484 PRO A CA 1
ATOM 1478 C C . PRO A 1 196 ? 50.616 26.726 48.898 1.00 23.50 484 PRO A C 1
ATOM 1479 O O . PRO A 1 196 ? 51.469 26.058 49.497 1.00 23.40 484 PRO A O 1
ATOM 1483 N N . ARG A 1 197 ? 50.381 26.644 47.585 1.00 23.72 485 ARG A N 1
ATOM 1484 C CA . ARG A 1 197 ? 51.005 25.668 46.684 1.00 23.83 485 ARG A CA 1
ATOM 1485 C C . ARG A 1 197 ? 51.089 26.191 45.248 1.00 23.65 485 ARG A C 1
ATOM 1486 O O . ARG A 1 197 ? 50.356 27.106 44.852 1.00 23.24 485 ARG A O 1
ATOM 1494 N N . SER A 1 198 ? 51.999 25.592 44.480 1.00 23.57 486 SER A N 1
ATOM 1495 C CA . SER A 1 198 ? 52.067 25.768 43.044 1.00 23.03 486 SER A CA 1
ATOM 1496 C C . SER A 1 198 ? 52.212 24.350 42.495 1.00 22.56 486 SER A C 1
ATOM 1497 O O . SER A 1 198 ? 52.367 23.424 43.284 1.00 22.95 486 SER A O 1
ATOM 1500 N N . MET A 1 199 ? 52.145 24.186 41.169 1.00 21.68 487 MET A N 1
ATOM 1501 C CA . MET A 1 199 ? 52.483 22.918 40.486 1.00 21.89 487 MET A CA 1
ATOM 1502 C C . MET A 1 199 ? 51.703 21.729 41.041 1.00 21.28 487 MET A C 1
ATOM 1503 O O . MET A 1 199 ? 52.272 20.747 41.539 1.00 21.20 487 MET A O 1
ATOM 1508 N N . PHE A 1 200 ? 50.380 21.811 40.947 1.00 21.16 488 PHE A N 1
ATOM 1509 C CA . PHE A 1 200 ? 49.531 20.829 41.613 1.00 20.13 488 PHE A CA 1
ATOM 1510 C C . PHE A 1 200 ? 48.364 20.431 40.689 1.00 20.33 488 PHE A C 1
ATOM 1511 O O . PHE A 1 200 ? 48.156 21.040 39.627 1.00 20.74 488 PHE A O 1
ATOM 1519 N N . GLY A 1 201 ? 47.588 19.443 41.126 1.00 18.66 489 GLY A N 1
ATOM 1520 C CA . GLY A 1 201 ? 46.518 18.902 40.306 1.00 19.18 489 GLY A CA 1
ATOM 1521 C C . GLY A 1 201 ? 45.188 19.497 40.746 1.00 18.26 489 GLY A C 1
ATOM 1522 O O . GLY A 1 201 ? 45.021 19.829 41.896 1.00 17.31 489 GLY A O 1
ATOM 1523 N N . VAL A 1 202 ? 44.247 19.617 39.818 1.00 19.34 490 VAL A N 1
ATOM 1524 C CA . VAL A 1 202 ? 42.915 20.204 40.127 1.00 18.91 490 VAL A CA 1
ATOM 1525 C C . VAL A 1 202 ? 41.829 19.509 39.291 1.00 19.42 490 VAL A C 1
ATOM 1526 O O . VAL A 1 202 ? 42.057 19.146 38.141 1.00 19.63 490 VAL A O 1
ATOM 1530 N N . ALA A 1 203 ? 40.660 19.292 39.894 1.00 20.03 491 ALA A N 1
ATOM 1531 C CA . ALA A 1 203 ? 39.518 18.714 39.182 1.00 20.60 491 ALA A CA 1
ATOM 1532 C C . ALA A 1 203 ? 38.224 19.124 39.911 1.00 20.96 491 ALA A C 1
ATOM 1533 O O . ALA A 1 203 ? 38.271 19.520 41.068 1.00 21.52 491 ALA A O 1
ATOM 1535 N N . ILE A 1 204 ? 37.101 19.066 39.210 1.00 22.07 492 ILE A N 1
ATOM 1536 C CA . ILE A 1 204 ? 35.794 19.137 39.858 1.00 23.57 492 ILE A CA 1
ATOM 1537 C C . ILE A 1 204 ? 35.337 17.732 40.276 1.00 24.33 492 ILE A C 1
ATOM 1538 O O . ILE A 1 204 ? 35.365 16.793 39.492 1.00 24.95 492 ILE A O 1
ATOM 1543 N N . HIS A 1 205 ? 34.973 17.599 41.542 1.00 25.77 493 HIS A N 1
ATOM 1544 C CA . HIS A 1 205 ? 34.476 16.348 42.082 1.00 26.63 493 HIS A CA 1
ATOM 1545 C C . HIS A 1 205 ? 33.363 16.664 43.087 1.00 27.57 493 HIS A C 1
ATOM 1546 O O . HIS A 1 205 ? 33.598 17.235 44.143 1.00 27.80 493 HIS A O 1
ATOM 1553 N N . LYS A 1 206 ? 32.141 16.318 42.697 1.00 29.73 494 LYS A N 1
ATOM 1554 C CA . LYS A 1 206 ? 30.888 16.553 43.459 1.00 31.18 494 LYS A CA 1
ATOM 1555 C C . LYS A 1 206 ? 30.669 17.674 44.544 1.00 31.28 494 LYS A C 1
ATOM 1556 O O . LYS A 1 206 ? 30.912 17.447 45.726 1.00 32.65 494 LYS A O 1
ATOM 1562 N N . GLY A 1 207 ? 30.251 18.891 44.214 1.00 31.23 495 GLY A N 1
ATOM 1563 C CA . GLY A 1 207 ? 30.704 19.704 43.117 1.00 30.53 495 GLY A CA 1
ATOM 1564 C C . GLY A 1 207 ? 31.659 20.556 43.940 1.00 29.58 495 GLY A C 1
ATOM 1565 O O . GLY A 1 207 ? 31.270 21.580 44.525 1.00 30.05 495 GLY A O 1
ATOM 1566 N N . LYS A 1 208 ? 32.881 20.047 44.082 1.00 27.56 496 LYS A N 1
ATOM 1567 C CA . LYS A 1 208 ? 33.924 20.666 44.882 1.00 26.07 496 LYS A CA 1
ATOM 1568 C C . LYS A 1 208 ? 35.159 20.810 44.003 1.00 24.29 496 LYS A C 1
ATOM 1569 O O . LYS A 1 208 ? 35.395 19.986 43.116 1.00 23.83 496 LYS A O 1
ATOM 1575 N N . ILE A 1 209 ? 35.920 21.876 44.230 1.00 23.01 497 ILE A N 1
ATOM 1576 C CA . ILE A 1 209 ? 37.203 22.034 43.531 1.00 21.40 497 ILE A CA 1
ATOM 1577 C C . ILE A 1 209 ? 38.214 21.295 44.372 1.00 21.08 497 ILE A C 1
ATOM 1578 O O . ILE A 1 209 ? 38.541 21.729 45.470 1.00 21.75 497 ILE A O 1
ATOM 1583 N N . VAL A 1 210 ? 38.684 20.162 43.863 1.00 20.89 498 VAL A N 1
ATOM 1584 C CA . VAL A 1 210 ? 39.664 19.342 44.586 1.00 20.22 498 VAL A CA 1
ATOM 1585 C C . VAL A 1 210 ? 41.069 19.687 44.101 1.00 19.77 498 VAL A C 1
ATOM 1586 O O . VAL A 1 210 ? 41.307 19.678 42.911 1.00 18.90 498 VAL A O 1
ATOM 1590 N N . ILE A 1 211 ? 41.976 19.939 45.045 1.00 20.03 499 ILE A N 1
ATOM 1591 C CA . ILE A 1 211 ? 43.395 20.196 44.762 1.00 20.84 499 ILE A CA 1
ATOM 1592 C C . ILE A 1 211 ? 44.274 19.158 45.478 1.00 21.33 499 ILE A C 1
ATOM 1593 O O . ILE A 1 211 ? 44.018 18.804 46.654 1.00 21.86 499 ILE A O 1
ATOM 1598 N N . ALA A 1 212 ? 45.300 18.681 44.767 1.00 20.94 500 ALA A N 1
ATOM 1599 C CA . ALA A 1 212 ? 46.097 17.532 45.189 1.00 21.13 500 ALA A CA 1
ATOM 1600 C C . ALA A 1 212 ? 47.622 17.791 45.048 1.00 21.27 500 ALA A C 1
ATOM 1601 O O . ALA A 1 212 ? 48.115 18.066 43.942 1.00 20.07 500 ALA A O 1
ATOM 1603 N N . GLY A 1 213 ? 48.317 17.686 46.188 1.00 21.85 501 GLY A N 1
ATOM 1604 C CA . GLY A 1 213 ? 49.774 17.821 46.306 1.00 21.69 501 GLY A CA 1
ATOM 1605 C C . GLY A 1 213 ? 50.343 19.160 45.881 1.00 22.14 501 GLY A C 1
ATOM 1606 O O . GLY A 1 213 ? 49.704 20.213 46.022 1.00 21.53 501 GLY A O 1
ATOM 1607 N N . GLY A 1 214 ? 51.565 19.119 45.359 1.00 22.58 502 GLY A N 1
ATOM 1608 C CA . GLY A 1 214 ? 52.223 20.299 44.818 1.00 23.56 502 GLY A CA 1
ATOM 1609 C C . GLY A 1 214 ? 53.589 20.583 45.436 1.00 24.27 502 GLY A C 1
ATOM 1610 O O . GLY A 1 214 ? 54.106 19.810 46.244 1.00 24.55 502 GLY A O 1
ATOM 1611 N N . VAL A 1 215 ? 54.178 21.696 45.028 1.00 25.69 503 VAL A N 1
ATOM 1612 C CA . VAL A 1 215 ? 55.325 22.245 45.745 1.00 26.47 503 VAL A CA 1
ATOM 1613 C C . VAL A 1 215 ? 54.783 23.288 46.711 1.00 26.77 503 VAL A C 1
ATOM 1614 O O . VAL A 1 215 ? 53.844 24.031 46.370 1.00 25.90 503 VAL A O 1
ATOM 1618 N N . THR A 1 216 ? 55.380 23.320 47.903 1.00 28.04 504 THR A N 1
ATOM 1619 C CA . THR A 1 216 ? 55.021 24.255 48.972 1.00 29.59 504 THR A CA 1
ATOM 1620 C C . THR A 1 216 ? 56.261 24.954 49.537 1.00 31.40 504 THR A C 1
ATOM 1621 O O . THR A 1 216 ? 57.378 24.694 49.088 1.00 30.95 504 THR A O 1
ATOM 1625 N N . GLU A 1 217 ? 56.046 25.858 50.495 1.00 33.68 505 GLU A N 1
ATOM 1626 C CA . GLU A 1 217 ? 57.121 26.428 51.329 1.00 36.57 505 GLU A CA 1
ATOM 1627 C C . GLU A 1 217 ? 57.906 25.333 52.088 1.00 36.40 505 GLU A C 1
ATOM 1628 O O . GLU A 1 217 ? 58.952 25.594 52.683 1.00 36.97 505 GLU A O 1
ATOM 1634 N N . ASP A 1 218 ? 57.384 24.112 52.048 1.00 36.62 506 ASP A N 1
ATOM 1635 C CA . ASP A 1 218 ? 57.986 22.949 52.681 1.00 36.67 506 ASP A CA 1
ATOM 1636 C C . ASP A 1 218 ? 58.382 21.934 51.592 1.00 35.84 506 ASP A C 1
ATOM 1637 O O . ASP A 1 218 ? 58.781 20.811 51.881 1.00 36.10 506 ASP A O 1
ATOM 1642 N N . GLY A 1 219 ? 58.300 22.361 50.334 1.00 35.18 507 GLY A N 1
ATOM 1643 C CA . GLY A 1 219 ? 58.608 21.489 49.189 1.00 34.00 507 GLY A CA 1
ATOM 1644 C C . GLY A 1 219 ? 57.438 20.565 48.903 1.00 32.85 507 GLY A C 1
ATOM 1645 O O . GLY A 1 219 ? 56.282 20.957 49.079 1.00 32.70 507 GLY A O 1
ATOM 1646 N N . LEU A 1 220 ? 57.736 19.329 48.512 1.00 31.72 508 LEU A N 1
ATOM 1647 C CA . LEU A 1 220 ? 56.707 18.389 48.008 1.00 30.34 508 LEU A CA 1
ATOM 1648 C C . LEU A 1 220 ? 55.593 18.087 49.017 1.00 29.32 508 LEU A C 1
ATOM 1649 O O . LEU A 1 220 ? 55.849 17.879 50.200 1.00 29.12 508 LEU A O 1
ATOM 1654 N N . SER A 1 221 ? 54.351 18.117 48.538 1.00 27.95 509 SER A N 1
ATOM 1655 C CA . SER A 1 221 ? 53.194 17.938 49.396 1.00 26.83 509 SER A CA 1
ATOM 1656 C C . SER A 1 221 ? 52.288 16.800 48.929 1.00 26.25 509 SER A C 1
ATOM 1657 O O . SER A 1 221 ? 52.214 16.499 47.751 1.00 25.05 509 SER A O 1
ATOM 1660 N N . ALA A 1 222 ? 51.640 16.141 49.887 1.00 25.95 510 ALA A N 1
ATOM 1661 C CA . ALA A 1 222 ? 50.686 15.067 49.593 1.00 25.75 510 ALA A CA 1
ATOM 1662 C C . ALA A 1 222 ? 49.286 15.556 49.971 1.00 25.53 510 ALA A C 1
ATOM 1663 O O . ALA A 1 222 ? 48.333 14.801 49.908 1.00 25.98 510 ALA A O 1
ATOM 1665 N N . SER A 1 223 ? 49.190 16.831 50.347 1.00 25.42 511 SER A N 1
ATOM 1666 C CA . SER A 1 223 ? 47.944 17.427 50.826 1.00 26.15 511 SER A CA 1
ATOM 1667 C C . SER A 1 223 ? 46.824 17.468 49.765 1.00 25.72 511 SER A C 1
ATOM 1668 O O . SER A 1 223 ? 47.042 17.871 48.614 1.00 24.34 511 SER A O 1
ATOM 1671 N N . VAL A 1 224 ? 45.640 17.010 50.176 1.00 26.43 512 VAL A N 1
ATOM 1672 C CA . VAL A 1 224 ? 44.436 17.107 49.358 1.00 26.63 512 VAL A CA 1
ATOM 1673 C C . VAL A 1 224 ? 43.393 17.993 50.049 1.00 27.19 512 VAL A C 1
ATOM 1674 O O . VAL A 1 224 ? 42.941 17.698 51.164 1.00 27.07 512 VAL A O 1
ATOM 1678 N N . GLU A 1 225 ? 43.054 19.102 49.390 1.00 27.11 513 GLU A N 1
ATOM 1679 C CA . GLU A 1 225 ? 42.004 20.005 49.851 1.00 27.45 513 GLU A CA 1
ATOM 1680 C C . GLU A 1 225 ? 40.838 20.069 48.856 1.00 27.52 513 GLU A C 1
ATOM 1681 O O . GLU A 1 225 ? 40.991 19.761 47.681 1.00 26.89 513 GLU A O 1
ATOM 1687 N N . ALA A 1 226 ? 39.679 20.495 49.332 1.00 28.19 514 ALA A N 1
ATOM 1688 C CA . ALA A 1 226 ? 38.529 20.643 48.454 1.00 28.83 514 ALA A CA 1
ATOM 1689 C C . ALA A 1 226 ? 37.679 21.851 48.831 1.00 29.15 514 ALA A C 1
ATOM 1690 O O . ALA A 1 226 ? 37.357 22.040 50.002 1.00 29.42 514 ALA A O 1
ATOM 1692 N N . PHE A 1 227 ? 37.344 22.681 47.838 1.00 29.79 515 PHE A N 1
ATOM 1693 C CA . PHE A 1 227 ? 36.547 23.897 48.057 1.00 29.98 515 PHE A CA 1
ATOM 1694 C C . PHE A 1 227 ? 35.105 23.588 47.662 1.00 30.37 515 PHE A C 1
ATOM 1695 O O . PHE A 1 227 ? 34.817 23.344 46.491 1.00 30.09 515 PHE A O 1
ATOM 1703 N N . ASP A 1 228 ? 34.207 23.594 48.641 1.00 31.10 516 ASP A N 1
ATOM 1704 C CA . ASP A 1 228 ? 32.841 23.173 48.387 1.00 32.22 516 ASP A CA 1
ATOM 1705 C C . ASP A 1 228 ? 32.090 24.339 47.774 1.00 33.47 516 ASP A C 1
ATOM 1706 O O . ASP A 1 228 ? 31.984 25.394 48.386 1.00 33.38 516 ASP A O 1
ATOM 1711 N N . LEU A 1 229 ? 31.542 24.124 46.581 1.00 35.07 517 LEU A N 1
ATOM 1712 C CA . LEU A 1 229 ? 31.159 25.222 45.670 1.00 36.50 517 LEU A CA 1
ATOM 1713 C C . LEU A 1 229 ? 29.893 26.162 45.684 1.00 38.01 517 LEU A C 1
ATOM 1714 O O . LEU A 1 229 ? 29.477 26.528 44.577 1.00 39.20 517 LEU A O 1
ATOM 1719 N N . LYS A 1 230 ? 29.211 26.536 46.779 1.00 38.89 518 LYS A N 1
ATOM 1720 C CA . LYS A 1 230 ? 28.587 25.719 47.837 1.00 39.37 518 LYS A CA 1
ATOM 1721 C C . LYS A 1 230 ? 28.551 26.176 49.315 1.00 39.64 518 LYS A C 1
ATOM 1722 O O . LYS A 1 230 ? 27.607 26.872 49.664 1.00 40.47 518 LYS A O 1
ATOM 1728 N N . THR A 1 231 ? 29.514 25.860 50.179 1.00 39.87 519 THR A N 1
ATOM 1729 C CA . THR A 1 231 ? 29.525 26.516 51.528 1.00 40.28 519 THR A CA 1
ATOM 1730 C C . THR A 1 231 ? 30.055 27.982 51.634 1.00 39.84 519 THR A C 1
ATOM 1731 O O . THR A 1 231 ? 29.889 28.636 52.670 1.00 40.64 519 TH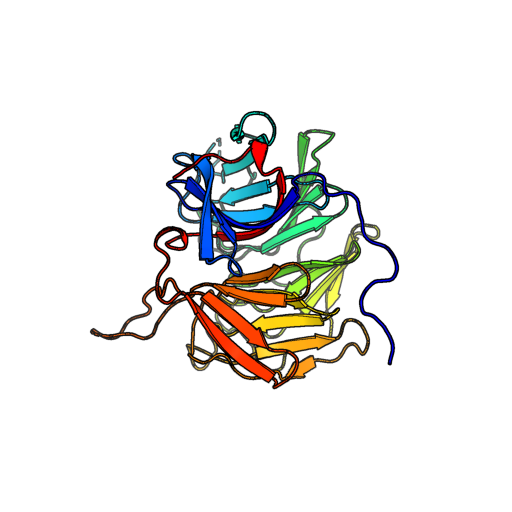R A O 1
ATOM 1735 N N . ASN A 1 232 ? 30.805 28.464 50.658 1.00 39.13 520 ASN A N 1
ATOM 1736 C CA . ASN A 1 232 ? 31.775 27.645 49.994 1.00 38.19 520 ASN A CA 1
ATOM 1737 C C . ASN A 1 232 ? 33.051 27.732 50.840 1.00 37.23 520 ASN A C 1
ATOM 1738 O O . ASN A 1 232 ? 33.686 28.784 50.956 1.00 37.06 520 ASN A O 1
ATOM 1743 N N . LYS A 1 233 ? 33.329 26.623 51.515 1.00 36.11 521 LYS A N 1
ATOM 1744 C CA . LYS A 1 233 ? 34.444 26.489 52.442 1.00 35.19 521 LYS A CA 1
ATOM 1745 C C . LYS A 1 233 ? 35.448 25.495 51.910 1.00 33.62 521 LYS A C 1
ATOM 1746 O O . LYS A 1 233 ? 35.129 24.627 51.095 1.00 33.43 521 LYS A O 1
ATOM 1752 N N . TRP A 1 234 ? 36.664 25.616 52.415 1.00 32.91 522 TRP A N 1
ATOM 1753 C CA . TRP A 1 234 ? 37.731 24.649 52.180 1.00 31.66 522 TRP A CA 1
ATOM 1754 C C . TRP A 1 234 ? 37.716 23.523 53.202 1.00 32.06 522 TRP A C 1
ATOM 1755 O O . TRP A 1 234 ? 37.647 23.766 54.397 1.00 32.58 522 TRP A O 1
ATOM 1766 N N . GLU A 1 235 ? 37.794 22.292 52.727 1.00 32.65 523 GLU A N 1
ATOM 1767 C CA . GLU A 1 235 ? 37.824 21.124 53.604 1.00 33.32 523 GLU A CA 1
ATOM 1768 C C . GLU A 1 235 ? 38.914 20.159 53.173 1.00 32.56 523 GLU A C 1
ATOM 1769 O O . GLU A 1 235 ? 39.357 20.197 52.026 1.00 32.48 523 GLU A O 1
ATOM 1775 N N . VAL A 1 236 ? 39.325 19.284 54.085 1.00 32.25 524 VAL A N 1
ATOM 1776 C CA . VAL A 1 236 ? 40.416 18.363 53.799 1.00 32.40 524 VAL A CA 1
ATOM 1777 C C . VAL A 1 236 ? 39.925 16.964 53.406 1.00 32.14 524 VAL A C 1
ATOM 1778 O O . VAL A 1 236 ? 38.964 16.430 53.957 1.00 32.60 524 VAL A O 1
ATOM 1782 N N . MET A 1 237 ? 40.551 16.417 52.384 1.00 31.54 525 MET A N 1
ATOM 1783 C CA . MET A 1 237 ? 40.313 15.059 51.986 1.00 31.26 525 MET A CA 1
ATOM 1784 C C . MET A 1 237 ? 41.521 14.227 52.383 1.00 31.32 525 MET A C 1
ATOM 1785 O O . MET A 1 237 ? 42.536 14.765 52.865 1.00 31.03 525 MET A O 1
ATOM 1790 N N . THR A 1 238 ? 41.397 12.920 52.172 1.00 31.20 526 THR A N 1
ATOM 1791 C CA . THR A 1 238 ? 42.466 11.962 52.421 1.00 31.26 526 THR A CA 1
ATOM 1792 C C . THR A 1 238 ? 43.711 12.359 51.620 1.00 30.63 526 THR A C 1
ATOM 1793 O O . THR A 1 238 ? 43.648 12.522 50.399 1.00 30.08 526 THR A O 1
ATOM 1797 N N . GLU A 1 239 ? 44.833 12.537 52.315 1.00 30.42 527 GLU A N 1
ATOM 1798 C CA . GLU A 1 239 ? 46.096 12.906 51.647 1.00 30.19 527 GLU A CA 1
ATOM 1799 C C . GLU A 1 239 ? 46.488 11.877 50.583 1.00 28.82 527 GLU A C 1
ATOM 1800 O O . GLU A 1 239 ? 46.195 10.687 50.714 1.00 28.30 527 GLU A O 1
ATOM 1806 N N . PHE A 1 240 ? 47.137 12.348 49.526 1.00 28.00 528 PHE A N 1
ATOM 1807 C CA . PHE A 1 240 ? 47.693 11.461 48.512 1.00 27.81 528 PHE A CA 1
ATOM 1808 C C . PHE A 1 240 ? 48.759 10.529 49.158 1.00 27.53 528 PHE A C 1
ATOM 1809 O O . PHE A 1 240 ? 49.420 10.935 50.118 1.00 27.47 528 PHE A O 1
ATOM 1817 N N . PRO A 1 241 ? 48.855 9.262 48.692 1.00 27.70 529 PRO A N 1
ATOM 1818 C CA . PRO A 1 241 ? 49.846 8.254 49.118 1.00 27.49 529 PRO A CA 1
ATOM 1819 C C . PRO A 1 241 ? 51.307 8.706 49.090 1.00 27.31 529 PRO A C 1
ATOM 1820 O O . PRO A 1 241 ? 52.167 8.028 49.643 1.00 26.87 529 PRO A O 1
ATOM 1824 N N . GLN A 1 242 ? 51.579 9.835 48.451 1.00 27.15 530 GLN A N 1
ATOM 1825 C CA . GLN A 1 242 ? 52.953 10.236 48.179 1.00 27.28 530 GLN A CA 1
ATOM 1826 C C . GLN A 1 242 ? 52.967 11.716 47.913 1.00 26.82 530 GLN A C 1
ATOM 1827 O O . GLN A 1 242 ? 52.046 12.251 47.288 1.00 26.10 530 GLN A O 1
ATOM 1833 N N . GLU A 1 243 ? 54.003 12.387 48.413 1.00 26.03 531 GLU A N 1
ATOM 1834 C CA . GLU A 1 243 ? 54.183 13.804 48.126 1.00 25.90 531 GLU A CA 1
ATOM 1835 C C . GLU A 1 243 ? 54.642 13.930 46.683 1.00 24.71 531 GLU A C 1
ATOM 1836 O O . GLU A 1 243 ? 55.630 13.316 46.285 1.00 24.54 531 GLU A O 1
ATOM 1842 N N . ARG A 1 244 ? 53.876 14.667 45.880 1.00 24.40 532 ARG A N 1
ATOM 1843 C CA . ARG A 1 244 ? 54.175 14.827 44.452 1.00 23.11 532 ARG A CA 1
ATOM 1844 C C . ARG A 1 244 ? 53.814 16.200 43.944 1.00 22.36 532 ARG A C 1
ATOM 1845 O O . ARG A 1 244 ? 52.821 16.789 44.361 1.00 21.98 532 ARG A O 1
ATOM 1853 N N . SER A 1 245 ? 54.603 16.701 43.004 1.00 22.10 533 SER A N 1
ATOM 1854 C CA . SER A 1 245 ? 54.236 17.916 42.298 1.00 21.28 533 SER A CA 1
ATOM 1855 C C . SER A 1 245 ? 53.604 17.529 40.933 1.00 20.82 533 SER A C 1
ATOM 1856 O O . SER A 1 245 ? 53.869 16.444 40.412 1.00 19.73 533 SER A O 1
ATOM 1859 N N . SER A 1 246 ? 52.779 18.413 40.369 1.00 20.13 534 SER A N 1
ATOM 1860 C CA . SER A 1 246 ? 52.176 18.184 39.042 1.00 20.11 534 SER A CA 1
ATOM 1861 C C . SER A 1 246 ? 51.393 16.856 38.873 1.00 18.20 534 SER A C 1
ATOM 1862 O O . SER A 1 246 ? 51.404 16.258 37.811 1.00 19.06 534 SER A O 1
ATOM 1865 N N . ILE A 1 247 ? 50.757 16.374 39.920 1.00 18.28 535 ILE A N 1
ATOM 1866 C CA . ILE A 1 247 ? 49.706 15.320 39.777 1.00 17.92 535 ILE A CA 1
ATOM 1867 C C . ILE A 1 247 ? 48.677 15.855 38.783 1.00 17.05 535 ILE A C 1
ATOM 1868 O O . ILE A 1 247 ? 48.368 17.025 38.828 1.00 16.11 535 ILE A O 1
ATOM 1873 N N . SER A 1 248 ? 48.199 15.013 37.870 1.00 17.78 536 SER A N 1
ATOM 1874 C CA . SER A 1 248 ? 47.071 15.372 37.010 1.00 18.32 536 SER A CA 1
ATOM 1875 C C . SER A 1 248 ? 45.801 14.723 37.589 1.00 18.82 536 SER A C 1
ATOM 1876 O O . SER A 1 248 ? 45.731 13.490 37.772 1.00 19.50 536 SER A O 1
ATOM 1879 N N . LEU A 1 249 ? 44.836 15.560 37.933 1.00 19.44 537 LEU A N 1
ATOM 1880 C CA . LEU A 1 249 ? 43.548 15.084 38.463 1.00 19.72 537 LEU A CA 1
ATOM 1881 C C . LEU A 1 249 ? 42.521 15.102 37.323 1.00 19.93 537 LEU A C 1
ATOM 1882 O O . LEU A 1 249 ? 42.546 16.026 36.496 1.00 19.28 537 LEU A O 1
ATOM 1887 N N . VAL A 1 250 ? 41.681 14.055 37.227 1.00 20.68 538 VAL A N 1
ATOM 1888 C CA . VAL A 1 250 ? 40.556 14.022 36.272 1.00 21.76 538 VAL A CA 1
ATOM 1889 C C . VAL A 1 250 ? 39.306 13.364 36.918 1.00 23.01 538 VAL A C 1
ATOM 1890 O O . VAL A 1 250 ? 39.416 12.355 37.630 1.00 22.26 538 VAL A O 1
ATOM 1894 N N . SER A 1 251 ? 38.139 13.960 36.658 1.00 23.62 539 SER A N 1
ATOM 1895 C CA . SER A 1 251 ? 36.852 13.399 37.063 1.00 25.01 539 SER A CA 1
ATOM 1896 C C . SER A 1 251 ? 36.353 12.547 35.882 1.00 24.55 539 SER A C 1
ATOM 1897 O O . SER A 1 251 ? 36.077 13.070 34.815 1.00 25.33 539 SER A O 1
ATOM 1900 N N . LEU A 1 252 ? 36.303 11.236 36.050 1.00 24.82 540 LEU A N 1
ATOM 1901 C CA . LEU A 1 252 ? 35.837 10.360 34.983 1.00 26.39 540 LEU A CA 1
ATOM 1902 C C . LEU A 1 252 ? 34.516 9.758 35.416 1.00 26.89 540 LEU A C 1
ATOM 1903 O O . LEU A 1 252 ? 34.480 8.953 36.338 1.00 27.24 540 LEU A O 1
ATOM 1908 N N . ALA A 1 253 ? 33.433 10.182 34.761 1.00 28.64 541 ALA A N 1
ATOM 1909 C CA . ALA A 1 253 ? 32.086 9.744 35.122 1.00 29.35 541 ALA A CA 1
ATOM 1910 C C . ALA A 1 253 ? 31.843 10.067 36.601 1.00 29.61 541 ALA A C 1
ATOM 1911 O O . ALA A 1 253 ? 31.903 11.224 37.006 1.00 30.67 541 ALA A O 1
ATOM 1913 N N . GLY A 1 254 ? 31.628 9.083 37.447 1.00 29.94 542 GLY A N 1
ATOM 1914 C CA . GLY A 1 254 ? 31.457 9.447 38.866 1.00 30.69 542 GLY A CA 1
ATOM 1915 C C . GLY A 1 254 ? 32.717 9.723 39.693 1.00 30.35 542 GLY A C 1
ATOM 1916 O O . GLY A 1 254 ? 32.631 10.261 40.803 1.00 30.59 542 GLY A O 1
ATOM 1917 N N . SER A 1 255 ? 33.881 9.377 39.146 1.00 29.66 543 SER A N 1
ATOM 1918 C CA . SER A 1 255 ? 35.054 9.063 39.961 1.00 28.74 543 SER A CA 1
ATOM 1919 C C . SER A 1 255 ? 36.290 9.970 39.756 1.00 27.72 543 SER A C 1
ATOM 1920 O O . SER A 1 255 ? 36.607 10.373 38.641 1.00 28.17 543 SER A O 1
ATOM 1923 N N . LEU A 1 256 ? 36.999 10.245 40.843 1.00 26.83 544 LEU A N 1
ATOM 1924 C CA . LEU A 1 256 ? 38.210 11.078 40.816 1.00 25.96 544 LEU A CA 1
ATOM 1925 C C . LEU A 1 256 ? 39.461 10.223 40.575 1.00 25.22 544 LEU A C 1
ATOM 1926 O O . LEU A 1 256 ? 39.795 9.347 41.375 1.00 24.89 544 LEU A O 1
ATOM 1931 N N . TYR A 1 257 ? 40.174 10.507 39.493 1.00 24.39 545 TYR A N 1
ATOM 1932 C CA . TYR A 1 257 ? 41.434 9.822 39.235 1.00 23.60 545 TYR A CA 1
ATOM 1933 C C . TYR A 1 257 ? 42.617 10.770 39.392 1.00 23.10 545 TYR A C 1
ATOM 1934 O O . TYR A 1 257 ? 42.494 11.990 39.213 1.00 23.08 545 TYR A O 1
ATOM 1943 N N . ALA A 1 258 ? 43.759 10.190 39.740 1.00 22.53 546 ALA A N 1
ATOM 1944 C CA . ALA A 1 258 ? 45.012 10.907 39.828 1.00 21.83 546 ALA A CA 1
ATOM 1945 C C . ALA A 1 258 ? 46.042 10.201 38.937 1.00 20.79 546 ALA A C 1
ATOM 1946 O O . ALA A 1 258 ? 46.197 8.984 38.976 1.00 20.95 546 ALA A O 1
ATOM 1948 N N . ILE A 1 259 ? 46.692 10.970 38.069 1.00 19.79 547 ILE A N 1
ATOM 1949 C CA . ILE A 1 259 ? 47.652 10.379 37.152 1.00 19.85 547 ILE A CA 1
ATOM 1950 C C . ILE A 1 259 ? 49.012 11.039 37.368 1.00 20.58 547 ILE A C 1
ATOM 1951 O O . ILE A 1 259 ? 49.139 12.263 37.262 1.00 19.99 547 ILE A O 1
ATOM 1956 N N . GLY A 1 260 ? 50.024 10.206 37.629 1.00 21.94 548 GLY A N 1
ATOM 1957 C CA . GLY A 1 260 ? 51.408 10.659 37.622 1.00 22.11 548 GLY A CA 1
ATOM 1958 C C . GLY A 1 260 ? 51.733 11.747 38.629 1.00 22.90 548 GLY A C 1
ATOM 1959 O O . GLY A 1 260 ? 51.249 11.724 39.768 1.00 22.50 548 GLY A O 1
ATOM 1960 N N . GLY A 1 261 ? 52.548 12.700 38.187 1.00 23.20 549 GLY A N 1
ATOM 1961 C CA . GLY A 1 261 ? 53.182 13.669 39.065 1.00 25.17 549 GLY A CA 1
ATOM 1962 C C . GLY A 1 261 ? 54.649 13.288 39.294 1.00 26.37 549 GLY A C 1
ATOM 1963 O O . GLY A 1 261 ? 55.109 12.241 38.811 1.00 25.94 549 GLY A O 1
ATOM 1964 N N . PHE A 1 262 ? 55.357 14.119 40.065 1.00 27.12 550 PHE A N 1
ATOM 1965 C CA . PHE A 1 262 ? 56.817 13.970 40.280 1.00 28.42 550 PHE A CA 1
ATOM 1966 C C . PHE A 1 262 ? 57.239 13.714 41.723 1.00 29.11 550 PHE A C 1
ATOM 1967 O O . PHE A 1 262 ? 56.733 14.374 42.642 1.00 28.63 550 PHE A O 1
ATOM 1975 N N . ALA A 1 263 ? 58.110 12.696 41.861 1.00 30.34 551 ALA A N 1
ATOM 1976 C CA . ALA A 1 263 ? 59.183 12.477 42.895 1.00 31.70 551 ALA A CA 1
ATOM 1977 C C . ALA A 1 263 ? 58.746 11.865 44.206 1.00 32.66 551 ALA A C 1
ATOM 1978 O O . ALA A 1 263 ? 57.700 11.166 44.223 1.00 31.29 551 ALA A O 1
ATOM 1980 N N . MET A 1 264 ? 59.565 12.001 45.274 1.00 32.69 552 MET A N 1
ATOM 1981 C CA . MET A 1 264 ? 61.029 12.286 45.266 1.00 33.20 552 MET A CA 1
ATOM 1982 C C . MET A 1 264 ? 61.775 10.958 45.363 1.00 33.07 552 MET A C 1
ATOM 1983 O O . MET A 1 264 ? 61.576 10.240 46.324 1.00 33.30 552 MET A O 1
ATOM 1988 N N . ILE A 1 265 ? 62.630 10.636 44.392 1.00 34.05 553 ILE A N 1
ATOM 1989 C CA . ILE A 1 265 ? 63.171 9.268 44.209 1.00 35.42 553 ILE A CA 1
ATOM 1990 C C . ILE A 1 265 ? 64.465 9.296 43.385 1.00 35.91 553 ILE A C 1
ATOM 1991 O O . ILE A 1 265 ? 64.777 10.330 42.832 1.00 35.95 553 ILE A O 1
ATOM 1996 N N . GLN A 1 266 ? 65.291 8.249 43.333 1.00 37.39 554 GLN A N 1
ATOM 1997 C CA . GLN A 1 266 ? 66.408 7.946 44.227 1.00 38.83 554 GLN A CA 1
ATOM 1998 C C . GLN A 1 266 ? 67.427 7.733 43.118 1.00 38.93 554 GLN A C 1
ATOM 1999 O O . GLN A 1 266 ? 67.126 7.070 42.109 1.00 38.79 554 GLN A O 1
ATOM 2005 N N . GLU A 1 271 ? 71.069 12.662 43.627 1.00 35.55 559 GLU A N 1
ATOM 2006 C CA . GLU A 1 271 ? 70.708 11.243 43.595 1.00 35.43 559 GLU A CA 1
ATOM 2007 C C . GLU A 1 271 ? 69.201 11.058 43.848 1.00 34.59 559 GLU A C 1
ATOM 2008 O O . GLU A 1 271 ? 68.527 10.404 43.065 1.00 34.77 559 GLU A O 1
ATOM 2014 N N . PHE A 1 272 ? 68.689 11.630 44.937 1.00 33.43 560 PHE A N 1
ATOM 2015 C CA . PHE A 1 272 ? 67.249 11.809 45.108 1.00 32.10 560 PHE A CA 1
ATOM 2016 C C . PHE A 1 272 ? 66.834 13.111 44.444 1.00 30.86 560 PHE A C 1
ATOM 2017 O O . PHE A 1 272 ? 67.349 14.183 44.777 1.00 30.48 560 PHE A O 1
ATOM 2025 N N . ALA A 1 273 ? 65.931 13.001 43.473 1.00 29.87 561 ALA A N 1
ATOM 2026 C CA . ALA A 1 273 ? 65.471 14.150 42.694 1.00 28.83 561 ALA A CA 1
ATOM 2027 C C . ALA A 1 273 ? 63.991 13.990 42.337 1.00 28.05 561 ALA A C 1
ATOM 2028 O O . ALA A 1 273 ? 63.489 12.878 42.361 1.00 26.69 561 ALA A O 1
ATOM 2030 N N . PRO A 1 274 ? 63.288 15.109 42.027 1.00 28.23 562 PRO A N 1
ATOM 2031 C CA . PRO A 1 274 ? 61.939 14.980 41.445 1.00 27.86 562 PRO A CA 1
ATOM 2032 C C . PRO A 1 274 ? 61.941 14.215 40.128 1.00 27.27 562 PRO A C 1
ATOM 2033 O O . PRO A 1 274 ? 62.539 14.638 39.148 1.00 28.20 562 PRO A O 1
ATOM 2037 N N . THR A 1 275 ? 61.299 13.062 40.145 1.00 27.62 563 THR A N 1
ATOM 2038 C CA . THR A 1 275 ? 61.241 12.187 39.000 1.00 28.03 563 THR A CA 1
ATOM 2039 C C . THR A 1 275 ? 59.807 11.703 38.809 1.00 27.70 563 THR A C 1
ATOM 2040 O O . THR A 1 275 ? 59.093 11.387 39.768 1.00 27.66 563 THR A O 1
ATOM 2044 N N . GLU A 1 276 ? 59.404 11.687 37.547 1.00 27.69 564 GLU A N 1
ATOM 2045 C CA . GLU A 1 276 ? 58.056 11.327 37.124 1.00 27.45 564 GLU A CA 1
ATOM 2046 C C . GLU A 1 276 ? 57.680 9.882 37.461 1.00 27.21 564 GLU A C 1
ATOM 2047 O O . GLU A 1 276 ? 58.450 8.947 37.240 1.00 27.58 564 GLU A O 1
ATOM 2053 N N . VAL A 1 277 ? 56.493 9.724 38.036 1.00 26.63 565 VAL A N 1
ATOM 2054 C CA . VAL A 1 277 ? 55.893 8.422 38.256 1.00 25.96 565 VAL A CA 1
ATOM 2055 C C . VAL A 1 277 ? 54.687 8.366 37.312 1.00 26.15 565 VAL A C 1
ATOM 2056 O O . VAL A 1 277 ? 53.848 9.277 37.300 1.00 26.60 565 VAL A O 1
ATOM 2060 N N . ASN A 1 278 ? 54.636 7.318 36.502 1.00 25.41 566 ASN A N 1
ATOM 2061 C CA . ASN A 1 278 ? 53.596 7.142 35.503 1.00 25.47 566 ASN A CA 1
ATOM 2062 C C . ASN A 1 278 ? 52.540 6.131 35.944 1.00 24.46 566 ASN A C 1
ATOM 2063 O O . ASN A 1 278 ? 52.315 5.129 35.276 1.00 24.56 566 ASN A O 1
ATOM 2068 N N . ASP A 1 279 ? 51.917 6.399 37.084 1.00 24.41 567 ASP A N 1
ATOM 2069 C CA . ASP A 1 279 ? 50.897 5.503 37.642 1.00 24.49 567 ASP A CA 1
ATOM 2070 C C . ASP A 1 279 ? 49.499 6.146 37.641 1.00 24.30 567 ASP A C 1
ATOM 2071 O O . ASP A 1 279 ? 49.356 7.315 37.312 1.00 24.43 567 ASP A O 1
ATOM 2076 N N . ILE A 1 280 ? 48.486 5.361 38.000 1.00 24.35 568 ILE A N 1
ATOM 2077 C CA . ILE A 1 280 ? 47.132 5.854 38.157 1.00 23.59 568 ILE A CA 1
ATOM 2078 C C . ILE A 1 280 ? 46.571 5.426 39.508 1.00 23.40 568 ILE A C 1
ATOM 2079 O O . ILE A 1 280 ? 46.782 4.292 39.947 1.00 23.64 568 ILE A O 1
ATOM 2084 N N . TRP A 1 281 ? 45.895 6.366 40.166 1.00 23.11 569 TRP A N 1
ATOM 2085 C CA . TRP A 1 281 ? 45.171 6.134 41.416 1.00 24.18 569 TRP A CA 1
ATOM 2086 C C . TRP A 1 281 ? 43.704 6.577 41.235 1.00 24.30 569 TRP A C 1
ATOM 2087 O O . TRP A 1 281 ? 43.383 7.317 40.310 1.00 24.30 569 TRP A O 1
ATOM 2098 N N . LYS A 1 282 ? 42.830 6.124 42.124 1.00 25.16 570 LYS A N 1
ATOM 2099 C CA . LYS A 1 282 ? 41.411 6.454 42.089 1.00 25.52 570 LYS A CA 1
ATOM 2100 C C . LYS A 1 282 ? 40.978 6.726 43.516 1.00 25.74 570 LYS A C 1
ATOM 2101 O O . LYS A 1 282 ? 41.259 5.927 44.396 1.00 25.62 570 LYS A O 1
ATOM 2107 N N . TYR A 1 283 ? 40.316 7.851 43.764 1.00 26.69 571 TYR A N 1
ATOM 2108 C CA . TYR A 1 283 ? 39.756 8.103 45.094 1.00 28.34 571 TYR A CA 1
ATOM 2109 C C . TYR A 1 283 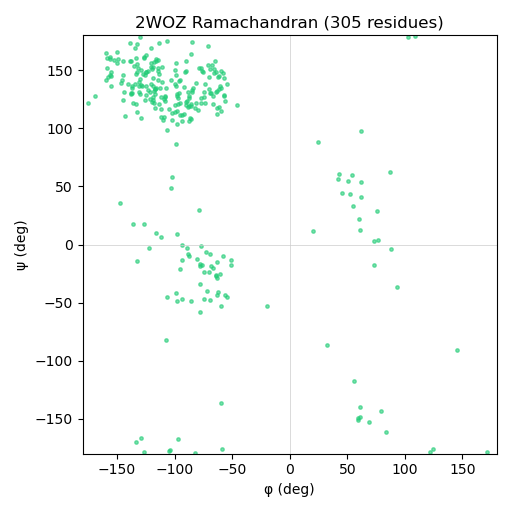? 38.505 7.226 45.303 1.00 29.48 571 TYR A C 1
ATOM 2110 O O . TYR A 1 283 ? 37.612 7.218 44.458 1.00 29.61 571 TYR A O 1
ATOM 2119 N N . GLU A 1 284 ? 38.471 6.459 46.390 1.00 31.14 572 GLU A N 1
ATOM 2120 C CA . GLU A 1 284 ? 37.257 5.714 46.769 1.00 33.01 572 GLU A CA 1
ATOM 2121 C C . GLU A 1 284 ? 36.458 6.563 47.751 1.00 33.10 572 GLU A C 1
ATOM 2122 O O . GLU A 1 284 ? 36.838 6.716 48.916 1.00 32.43 572 GLU A O 1
ATOM 2128 N N . ASP A 1 285 ? 35.357 7.129 47.260 1.00 33.87 573 ASP A N 1
ATOM 2129 C CA . ASP A 1 285 ? 34.571 8.085 48.034 1.00 34.93 573 ASP A CA 1
ATOM 2130 C C . ASP A 1 285 ? 34.066 7.459 49.326 1.00 36.36 573 ASP A C 1
ATOM 2131 O O . ASP A 1 285 ? 34.277 8.002 50.416 1.00 36.79 573 ASP A O 1
ATOM 2136 N N . ASP A 1 286 ? 33.398 6.314 49.201 1.00 37.76 574 ASP A N 1
ATOM 2137 C CA . ASP A 1 286 ? 33.133 5.473 50.367 1.00 39.29 574 ASP A CA 1
ATOM 2138 C C . ASP A 1 286 ? 34.491 4.898 50.751 1.00 39.23 574 ASP A C 1
ATOM 2139 O O . ASP A 1 286 ? 35.246 4.459 49.868 1.00 40.30 574 ASP A O 1
ATOM 2144 N N . LYS A 1 287 ? 34.813 4.929 52.040 1.00 38.94 575 LYS A N 1
ATOM 2145 C CA . LYS A 1 287 ? 36.135 4.505 52.554 1.00 38.56 575 LYS A CA 1
ATOM 2146 C C . LYS A 1 287 ? 37.119 5.666 52.689 1.00 37.64 575 LYS A C 1
ATOM 2147 O O . LYS A 1 287 ? 37.907 5.703 53.634 1.00 37.80 575 LYS A O 1
ATOM 2153 N N . LYS A 1 288 ? 37.061 6.609 51.749 1.00 36.72 576 LYS A N 1
ATOM 2154 C CA . LYS A 1 288 ? 37.964 7.774 51.710 1.00 35.65 576 LYS A CA 1
ATOM 2155 C C . LYS A 1 288 ? 39.432 7.338 51.554 1.00 34.66 576 LYS A C 1
ATOM 2156 O O . LYS A 1 288 ? 40.297 7.700 52.350 1.00 34.70 576 LYS A O 1
ATOM 2162 N N . GLU A 1 289 ? 39.704 6.544 50.531 1.00 33.82 577 GLU A N 1
ATOM 2163 C CA . GLU A 1 289 ? 41.058 6.054 50.302 1.00 33.83 577 GLU A CA 1
ATOM 2164 C C . GLU A 1 289 ? 41.494 6.234 48.853 1.00 31.99 577 GLU A C 1
ATOM 2165 O O . GLU A 1 289 ? 40.660 6.245 47.940 1.00 32.13 577 GLU A O 1
ATOM 2171 N N . TRP A 1 290 ? 42.802 6.386 48.649 1.00 30.28 578 TRP A N 1
ATOM 2172 C CA . TRP A 1 290 ? 43.370 6.332 47.311 1.00 28.71 578 TRP A CA 1
ATOM 2173 C C . TRP A 1 290 ? 43.756 4.917 46.958 1.00 29.34 578 TRP A C 1
ATOM 2174 O O . TRP A 1 290 ? 44.558 4.288 47.649 1.00 30.09 578 TRP A O 1
ATOM 2185 N N . ALA A 1 291 ? 43.194 4.417 45.867 1.00 29.61 579 ALA A N 1
ATOM 2186 C CA . ALA A 1 291 ? 43.418 3.045 45.458 1.00 29.68 579 ALA A CA 1
ATOM 2187 C C . ALA A 1 291 ? 44.302 2.988 44.209 1.00 29.67 579 ALA A C 1
ATOM 2188 O O . ALA A 1 291 ? 44.021 3.657 43.208 1.00 28.85 579 ALA A O 1
ATOM 2190 N N . GLY A 1 292 ? 45.381 2.204 44.290 1.00 29.40 580 GLY A N 1
ATOM 2191 C CA . GLY A 1 292 ? 46.307 2.029 43.167 1.00 29.17 580 GLY A CA 1
ATOM 2192 C C . GLY A 1 292 ? 45.631 1.303 42.024 1.00 29.22 580 GLY A C 1
ATOM 2193 O O . GLY A 1 292 ? 45.133 0.179 42.190 1.00 28.99 580 GLY A O 1
ATOM 2194 N N . MET A 1 293 ? 45.583 1.948 40.859 1.00 28.65 581 MET A N 1
ATOM 2195 C CA . MET A 1 293 ? 44.919 1.337 39.735 1.00 28.48 581 MET A CA 1
ATOM 2196 C C . MET A 1 293 ? 45.875 0.637 38.785 1.00 27.91 581 MET A C 1
ATOM 2197 O O . MET A 1 293 ? 45.654 -0.520 38.418 1.00 27.86 581 MET A O 1
ATOM 2202 N N . LEU A 1 294 ? 46.943 1.344 38.412 1.00 27.32 582 LEU A N 1
ATOM 2203 C CA . LEU A 1 294 ? 47.861 0.913 37.371 1.00 27.14 582 LEU A CA 1
ATOM 2204 C C . LEU A 1 294 ? 49.238 1.382 37.803 1.00 27.06 582 LEU A C 1
ATOM 2205 O O . LEU A 1 294 ? 49.430 2.580 38.010 1.00 26.97 582 LEU A O 1
ATOM 2210 N N . LYS A 1 295 ? 50.195 0.459 37.895 1.00 27.16 583 LYS A N 1
ATOM 2211 C CA . LYS A 1 295 ? 51.554 0.802 38.379 1.00 27.65 583 LYS A CA 1
ATOM 2212 C C . LYS A 1 295 ? 52.328 1.669 37.389 1.00 27.07 583 LYS A C 1
ATOM 2213 O O . LYS A 1 295 ? 52.934 2.695 37.757 1.00 26.11 583 LYS A O 1
ATOM 2219 N N . GLU A 1 296 ? 52.301 1.246 36.130 1.00 26.98 584 GLU A N 1
ATOM 2220 C CA . GLU A 1 296 ? 52.977 1.958 35.081 1.00 28.08 584 GLU A CA 1
ATOM 2221 C C . GLU A 1 296 ? 52.130 2.046 33.816 1.00 27.10 584 GLU A C 1
ATOM 2222 O O . GLU A 1 296 ? 51.605 1.045 33.337 1.00 26.92 584 GLU A O 1
ATOM 2228 N N . ILE A 1 297 ? 52.012 3.261 33.281 1.00 26.34 585 ILE A N 1
ATOM 2229 C CA . ILE A 1 297 ? 51.487 3.471 31.938 1.00 25.16 585 ILE A CA 1
ATOM 2230 C C . ILE A 1 297 ? 52.421 4.436 31.208 1.00 25.10 585 ILE A C 1
ATOM 2231 O O . ILE A 1 297 ? 52.532 5.612 31.590 1.00 24.33 585 ILE A O 1
ATOM 2236 N N . ARG A 1 298 ? 53.100 3.944 30.170 1.00 25.42 586 ARG A N 1
ATOM 2237 C CA . ARG A 1 298 ? 54.143 4.746 29.507 1.00 26.19 586 ARG A CA 1
ATOM 2238 C C . ARG A 1 298 ? 53.545 5.906 28.736 1.00 25.15 586 ARG A C 1
ATOM 2239 O O . ARG A 1 298 ? 54.208 6.916 28.513 1.00 24.28 586 ARG A O 1
ATOM 2247 N N . TYR A 1 299 ? 52.270 5.766 28.362 1.00 23.92 587 TYR A N 1
ATOM 2248 C CA . TYR A 1 299 ? 51.557 6.811 27.629 1.00 22.55 587 TYR A CA 1
ATOM 2249 C C . TYR A 1 299 ? 51.299 8.083 28.461 1.00 21.42 587 TYR A C 1
ATOM 2250 O O . TYR A 1 299 ? 51.047 9.166 27.895 1.00 21.45 587 TYR A O 1
ATOM 2259 N N . ALA A 1 300 ? 51.381 7.960 29.787 1.00 20.10 588 ALA A N 1
ATOM 2260 C CA . ALA A 1 300 ? 51.213 9.083 30.698 1.00 20.54 588 ALA A CA 1
ATOM 2261 C C . ALA A 1 300 ? 52.442 10.000 30.759 1.00 21.22 588 ALA A C 1
ATOM 2262 O O . ALA A 1 300 ? 52.345 11.130 31.229 1.00 19.98 588 ALA A O 1
ATOM 2264 N N . SER A 1 301 ? 53.580 9.485 30.295 1.00 21.83 589 SER A N 1
ATOM 2265 C CA . SER A 1 301 ? 54.873 10.191 30.362 1.00 23.30 589 SER A CA 1
ATOM 2266 C C . SER A 1 301 ? 54.877 11.477 29.550 1.00 23.35 589 SER A C 1
ATOM 2267 O O . SER A 1 301 ? 54.705 11.445 28.333 1.00 24.30 589 SER A O 1
ATOM 2270 N N . GLY A 1 302 ? 55.072 12.603 30.236 1.00 23.38 590 GLY A N 1
ATOM 2271 C CA . GLY A 1 302 ? 55.047 13.910 29.596 1.00 23.32 590 GLY A CA 1
ATOM 2272 C C . GLY A 1 302 ? 53.637 14.395 29.271 1.00 22.91 590 GLY A C 1
ATOM 2273 O O . GLY A 1 302 ? 53.478 15.460 28.697 1.00 23.37 590 GLY A O 1
ATOM 2274 N N . ALA A 1 303 ? 52.615 13.628 29.673 1.00 22.48 591 ALA A N 1
ATOM 2275 C CA . ALA A 1 303 ? 51.239 13.840 29.205 1.00 21.47 591 ALA A CA 1
ATOM 2276 C C . ALA A 1 303 ? 50.363 14.762 30.062 1.00 20.58 591 ALA A C 1
ATOM 2277 O O . ALA A 1 303 ? 50.330 14.681 31.306 1.00 20.38 591 ALA A O 1
ATOM 2279 N N . SER A 1 304 ? 49.654 15.646 29.363 1.00 19.59 592 SER A N 1
ATOM 2280 C CA . SER A 1 304 ? 48.502 16.303 29.935 1.00 19.05 592 SER A CA 1
ATOM 2281 C C . SER A 1 304 ? 47.349 15.267 29.913 1.00 18.71 592 SER A C 1
ATOM 2282 O O . SER A 1 304 ? 47.311 14.344 29.070 1.00 18.85 592 SER A O 1
ATOM 2285 N N . CYS A 1 305 ? 46.438 15.413 30.861 1.00 18.91 593 CYS A N 1
ATOM 2286 C CA . CYS A 1 305 ? 45.405 14.413 31.098 1.00 18.91 593 CYS A CA 1
ATOM 2287 C C . CYS A 1 305 ? 44.012 15.054 31.186 1.00 18.81 593 CYS A C 1
ATOM 2288 O O . CYS A 1 305 ? 43.817 16.061 31.854 1.00 18.92 593 CYS A O 1
ATOM 2291 N N . LEU A 1 306 ? 43.059 14.413 30.538 1.00 19.10 594 LEU A N 1
ATOM 2292 C CA . LEU A 1 306 ? 41.723 14.963 30.366 1.00 20.42 594 LEU A CA 1
ATOM 2293 C C . LEU A 1 306 ? 40.699 13.835 30.381 1.00 20.46 594 LEU A C 1
ATOM 2294 O O . LEU A 1 306 ? 40.923 12.780 29.798 1.00 20.85 594 LEU A O 1
ATOM 2299 N N . ALA A 1 307 ? 39.580 14.072 31.045 1.00 20.67 595 ALA A N 1
ATOM 2300 C CA . ALA A 1 307 ? 38.405 13.218 30.913 1.00 21.08 595 ALA A CA 1
ATOM 2301 C C . ALA A 1 307 ? 37.632 13.701 29.688 1.00 21.20 595 ALA A C 1
ATOM 2302 O O . ALA A 1 307 ? 37.450 14.894 29.498 1.00 21.40 595 ALA A O 1
ATOM 2304 N N . THR A 1 308 ? 37.221 12.778 28.826 1.00 21.57 596 THR A N 1
ATOM 2305 C CA . THR A 1 308 ? 36.467 13.162 27.645 1.00 22.61 596 THR A CA 1
ATOM 2306 C C . THR A 1 308 ? 35.482 12.061 27.226 1.00 22.26 596 THR A C 1
ATOM 2307 O O . THR A 1 308 ? 35.630 10.906 27.610 1.00 22.51 596 THR A O 1
ATOM 2311 N N . ARG A 1 309 ? 34.473 12.445 26.459 1.00 22.68 597 ARG A N 1
ATOM 2312 C CA . ARG A 1 309 ? 33.480 11.522 25.918 1.00 22.84 597 ARG A CA 1
ATOM 2313 C C . ARG A 1 309 ? 33.868 11.188 24.498 1.00 21.05 597 ARG A C 1
ATOM 2314 O O . ARG A 1 309 ? 33.660 11.991 23.606 1.00 22.60 597 ARG A O 1
ATOM 2322 N N . LEU A 1 310 ? 34.417 9.994 24.281 1.00 19.61 598 LEU A N 1
ATOM 2323 C CA . LEU A 1 310 ? 34.897 9.584 22.969 1.00 18.06 598 LEU A CA 1
ATOM 2324 C C . LEU A 1 310 ? 33.965 8.606 22.228 1.00 17.77 598 LEU A C 1
ATOM 2325 O O . LEU A 1 310 ? 33.378 7.705 22.822 1.00 17.21 598 LEU A O 1
ATOM 2330 N N . ASN A 1 311 ? 33.860 8.790 20.926 1.00 17.16 599 ASN A N 1
ATOM 2331 C CA . ASN A 1 311 ? 33.239 7.781 20.062 1.00 18.41 599 ASN A CA 1
ATOM 2332 C C . ASN A 1 311 ? 34.219 6.643 19.766 1.00 18.91 599 ASN A C 1
ATOM 2333 O O . ASN A 1 311 ? 35.278 6.857 19.145 1.00 19.04 599 ASN A O 1
ATOM 2338 N N . LEU A 1 312 ? 33.870 5.450 20.241 1.00 20.13 600 LEU A N 1
ATOM 2339 C CA . LEU A 1 312 ? 34.731 4.281 20.171 1.00 21.52 600 LEU A CA 1
ATOM 2340 C C . LEU A 1 312 ? 35.189 3.919 18.769 1.00 22.43 600 LEU A C 1
ATOM 2341 O O . LEU A 1 312 ? 36.372 3.605 18.566 1.00 22.19 600 LEU A O 1
ATOM 2346 N N . PHE A 1 313 ? 34.267 3.976 17.802 1.00 22.50 601 PHE A N 1
ATOM 2347 C CA . PHE A 1 313 ? 34.590 3.669 16.413 1.00 23.25 601 PHE A CA 1
ATOM 2348 C C . PHE A 1 313 ? 35.502 4.673 15.696 1.00 23.33 601 PHE A C 1
ATOM 2349 O O . PHE A 1 313 ? 35.903 4.443 14.564 1.00 23.75 601 PHE A O 1
ATOM 2350 N N . LYS A 1 314 ? 35.780 5.798 16.343 1.00 22.86 602 LYS A N 1
ATOM 2351 C CA . LYS A 1 314 ? 36.818 6.734 15.925 1.00 22.30 602 LYS A CA 1
ATOM 2352 C C . LYS A 1 314 ? 38.212 6.415 16.513 1.00 22.16 602 LYS A C 1
ATOM 2353 O O . LYS A 1 314 ? 39.212 7.056 16.139 1.00 22.07 602 LYS A O 1
ATOM 2359 N N . LEU A 1 315 ? 38.294 5.466 17.443 1.00 21.12 603 LEU A N 1
ATOM 2360 C CA . LEU A 1 315 ? 39.613 5.104 17.996 1.00 22.72 603 LEU A CA 1
ATOM 2361 C C . LEU A 1 315 ? 40.327 4.055 17.136 1.00 22.52 603 LEU A C 1
ATOM 2362 O O . LEU A 1 315 ? 39.702 3.383 16.312 1.00 22.84 603 LEU A O 1
ATOM 2367 N N . SER A 1 316 ? 41.630 3.905 17.346 1.00 23.31 604 SER A N 1
ATOM 2368 C CA . SER A 1 316 ? 42.440 2.896 16.623 1.00 23.55 604 SER A CA 1
ATOM 2369 C C . SER A 1 316 ? 43.069 1.929 17.618 1.00 22.94 604 SER A C 1
ATOM 2370 O O . SER A 1 316 ? 43.336 2.309 18.741 1.00 21.63 604 SER A O 1
ATOM 2373 N N . LYS A 1 317 ? 43.305 0.692 17.193 1.00 23.38 605 LYS A N 1
ATOM 2374 C CA . LYS A 1 317 ? 44.022 -0.277 18.020 1.00 25.27 605 LYS A CA 1
ATOM 2375 C C . LYS A 1 317 ? 45.509 0.061 18.071 1.00 25.21 605 LYS A C 1
ATOM 2376 O O . LYS A 1 317 ? 46.078 0.446 17.074 1.00 26.01 605 LYS A O 1
ATOM 2382 N N . LEU A 1 318 ? 46.090 -0.054 19.259 1.00 26.62 606 LEU A N 1
ATOM 2383 C CA . LEU A 1 318 ? 47.497 0.228 19.529 1.00 27.48 606 LEU A CA 1
ATOM 2384 C C . LEU A 1 318 ? 48.366 -1.006 19.282 1.00 28.49 606 LEU A C 1
ATOM 2385 O O . LEU A 1 318 ? 49.406 -0.911 18.631 1.00 29.57 606 LEU A O 1
#

Sequence (307 aa):
PGYLNDIPRHGMFVKDLILLVNDTAAVAYDPMENECYLTALAEQIPRNHSSIVTQQNQVYVVGGLYVPLQSYFFQLDNV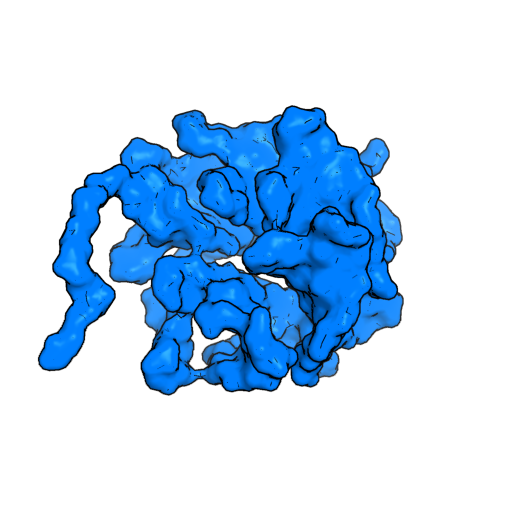SSEWVGLPPLPSARCLFGLGEVDDKIYVVAGKDLQTEASLDSVLCYDPVAAKWSEVKNLPIKVYGHNVISHNGMIYCLGGKTDDKKCTNRVFIYNPKKGDWKDLAPMKTPRSMFGVAIHKGKIVIAGGVTEDGLSASVEAFDLKTNKWEVMTEFPQERSSISLVSLAGSLYAIGGFAMIQEFAPTEVNDIWKYEDDKKEWAGMLKEIRYASGASCLATRLNLFKLSKL

B-factor: mean 29.01, std 7.44, range [13.07, 128.27]

Nearest PDB structures (foldseek):
  2woz-assembly1_A-2  TM=1.003E+00  e=1.184E-57  Rattus norvegicus
  4asc-assembly1_A  TM=9.694E-01  e=1.400E-36  Homo sapiens
  7xot-assembly1_A  TM=8.757E-01  e=5.520E-20  Homo sapiens
  4yy8-assembly1_A  TM=7.714E-01  e=1.129E-16  Plasmodium falciparum
  8h38-assembly1_I  TM=7.632E-01  e=3.087E-15  Homo sapiens

Solvent-accessible surface area: 15403 Å² total; per-residue (Å²): 181,74,194,181,119,139,138,125,202,172,66,146,164,63,64,57,2,0,0,0,0,12,47,93,15,0,1,0,1,12,7,114,119,93,69,36,64,33,13,3,124,0,146,81,0,6,154,117,29,33,18,20,28,6,154,113,49,37,2,11,0,0,1,20,92,89,81,152,50,31,0,64,4,20,39,6,52,50,118,60,36,120,20,66,59,27,50,38,0,65,21,4,5,30,65,16,2,13,0,16,10,105,55,88,0,10,0,0,0,0,45,26,65,127,82,125,48,15,32,26,24,0,8,8,6,38,41,142,70,48,137,19,65,109,43,119,58,0,68,18,98,0,38,2,10,38,7,25,37,51,128,39,57,0,14,0,0,1,0,40,27,100,77,163,123,17,11,46,88,0,0,26,6,20,35,187,126,25,46,23,102,72,47,48,70,4,126,40,38,0,0,59,8,1,15,6,32,4,136,26,23,0,0,0,0,0,0,36,20,130,127,27,26,12,11,31,3,4,0,0,27,35,167,95,64,139,24,72,114,20,50,119,4,69,66,96,5,16,39,4,28,12,6,40,16,80,51,23,0,4,0,4,6,7,75,0,98,66,133,180,126,46,74,54,59,32,27,11,1,55,31,10,42,44,124,151,136,74,21,17,51,69,38,193,129,9,176,58,7,45,45,18,20,15,20,35,8,114,21,90,62,79,104,26,57,197,108

Radius of gyration: 18.7 Å; Cα contacts (8 Å, |Δi|>4): 856; chains: 1; bounding box: 55×44×43 Å

CATH classification: 2.120.10.80

Secondary structure (DSSP, 8-state):
---S-SSPPPP-SEEEEEEEE-SSEEEEEETTTTEEEEEEE-TTS-SSEEEEE-SSS-EEEEESS-----BEEEEEETTTTEEEE-S-BSS-B-S-EEEEETTEEEEEEEEBTTT--EEEEEEEEETTTTEEEEEPPPSS-EES-EEEEETTEEEEE--EESSS-B---EEEEETTTTEEEEEPPPSS--BS-EEEEETTEEEEEEEEETTEEEEEEEEEETTT--EEE-PPPSS--BSPEEEEETTEEEEE--B--B---B--B---EEEEETTTTEEEEEES--GGGTT-EEEEEEEEGGG-B--